Protein AF-A0A930H353-F1 (afdb_monomer_lite)

pLDDT: mean 83.45, std 14.34, range [30.67, 97.81]

Organism: NCBI:txid33033

Sequence (205 aa):
MINLNNNQNKINSELFNNLVNLLVQELLKIQSKKMTDYQIIFNIFNQFQFIETDWSVKELIDSTYYIDQFKNEFLYSHFLKRSEYEKLDKDKLTSLATEIVTGLFAKKIEARTSENLKNYKPNLDDFKSMVNEVLICESRFYKSLIKVH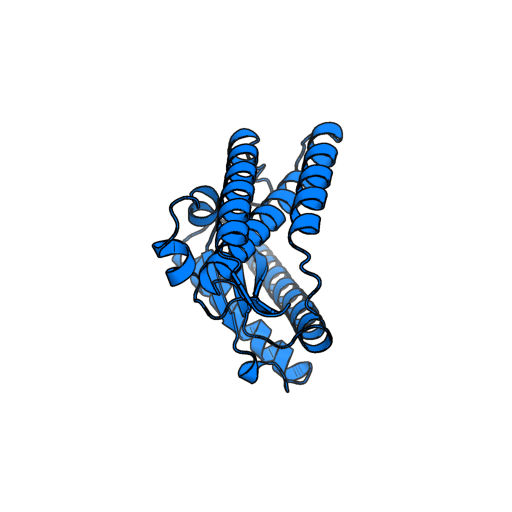DITSYGAYEYGVVQLQLANYKMTLTRMLSSDYNWKIKTKAFIQFYLIEKRFKFKSA

Secondary structure (DSSP, 8-state):
---HHHHHHHHHHHHHHHHHHHHHHHHHHHHTT----EEEEEETTS-EEEEE-SS-HHHHHHT-S--HHHHHHEEEEEEE-HHHHTT--HHHHHHHHHHHHHHHHHHHHHTT--S--TT----HHHHHHHHHHHHHHHHHHHHH-EEETTEEE--HHHHHHHHHHHHHHHHHHHHHHHSS--HHHHHHHHHHHHHHHHHT-----

Radius of gyration: 18.33 Å; chains: 1; bounding box: 44×57×41 Å

Foldseek 3Di:
DDDPPVVVVVVVVVLLVVQLVVQLVVLVVCLVPDQAKWKWWAWLLRDIDTFRAPDYPCVLVVPDPQQPPVVVTTQDIDIGGSVCRNPDDSVVSSVVSSVRSVRRVVSCVVVVRDPPCLADADDPVVLVSLLVVLVVLVVVFVVQWDADPNDTDTDSSSSRNNSVSLRSNVVNLVRNCVHPDDPVVNVVSVVSSVVSVVVPPDPPD

Structure (mmCIF, N/CA/C/O backbone):
data_AF-A0A930H353-F1
#
_entry.id   AF-A0A930H353-F1
#
loop_
_atom_site.group_PDB
_atom_site.id
_atom_site.type_symbol
_atom_site.label_atom_id
_atom_site.label_alt_id
_atom_site.label_comp_id
_atom_site.label_asym_id
_atom_site.label_entity_id
_atom_site.label_seq_id
_atom_site.pdbx_PDB_ins_code
_atom_site.Cartn_x
_atom_site.Cartn_y
_atom_site.Cartn_z
_atom_site.occupancy
_atom_site.B_iso_or_equiv
_atom_site.auth_seq_id
_atom_site.auth_comp_id
_atom_site.auth_asym_id
_atom_site.auth_atom_id
_atom_site.pdbx_PDB_model_num
ATOM 1 N N . MET A 1 1 ? 23.360 -32.355 13.008 1.00 41.66 1 MET A N 1
ATOM 2 C CA . MET A 1 1 ? 22.243 -31.817 12.201 1.00 41.66 1 MET A CA 1
ATOM 3 C C . MET A 1 1 ? 21.545 -30.756 13.053 1.00 41.66 1 MET A C 1
ATOM 5 O O . MET A 1 1 ? 20.726 -31.091 13.893 1.00 41.66 1 MET A O 1
ATOM 9 N N . ILE A 1 2 ? 22.018 -29.507 12.987 1.00 37.59 2 ILE A N 1
ATOM 10 C CA . ILE A 1 2 ? 21.694 -28.437 13.950 1.00 37.59 2 ILE A CA 1
ATOM 11 C C . ILE A 1 2 ? 20.653 -27.481 13.337 1.00 37.59 2 ILE A C 1
ATOM 13 O O . ILE A 1 2 ? 20.894 -26.907 12.283 1.00 37.59 2 ILE A O 1
ATOM 17 N N . ASN A 1 3 ? 19.508 -27.335 14.013 1.00 44.75 3 ASN A N 1
ATOM 18 C CA . ASN A 1 3 ? 18.656 -26.136 14.150 1.00 44.75 3 ASN A CA 1
ATOM 19 C C . ASN A 1 3 ? 18.277 -25.244 12.944 1.00 44.75 3 ASN A C 1
ATOM 21 O O . ASN A 1 3 ? 17.884 -24.099 13.161 1.00 44.75 3 ASN A O 1
ATOM 25 N N . LEU A 1 4 ? 18.268 -25.731 11.701 1.00 37.91 4 LEU A N 1
ATOM 26 C CA . LEU A 1 4 ? 17.720 -24.939 10.582 1.00 37.91 4 LEU A CA 1
ATOM 27 C C . LEU A 1 4 ? 16.238 -24.553 10.807 1.00 37.91 4 LEU A C 1
ATOM 29 O O . LEU A 1 4 ? 15.875 -23.394 10.617 1.00 37.91 4 LEU A O 1
ATOM 33 N N . ASN A 1 5 ? 15.415 -25.468 11.337 1.00 51.19 5 ASN A N 1
ATOM 34 C CA . ASN A 1 5 ? 13.997 -25.201 11.630 1.00 51.19 5 ASN A CA 1
ATOM 35 C C . ASN A 1 5 ? 13.777 -24.209 12.786 1.00 51.19 5 ASN A C 1
ATOM 37 O O . ASN A 1 5 ? 12.875 -23.379 12.718 1.00 51.19 5 ASN A O 1
ATOM 41 N N . ASN A 1 6 ? 14.604 -24.249 13.837 1.00 52.19 6 ASN A N 1
ATOM 42 C CA . ASN A 1 6 ? 14.462 -23.329 14.972 1.00 52.19 6 ASN A CA 1
ATOM 43 C C . ASN A 1 6 ? 14.866 -21.895 14.607 1.00 52.19 6 ASN A C 1
ATOM 45 O O . ASN A 1 6 ? 14.239 -20.947 15.079 1.00 52.19 6 ASN A O 1
ATOM 49 N N . ASN A 1 7 ? 15.854 -21.726 13.722 1.00 60.62 7 ASN A N 1
ATOM 50 C CA . ASN A 1 7 ? 16.200 -20.409 13.191 1.00 60.62 7 ASN A CA 1
ATOM 51 C C . ASN A 1 7 ? 15.096 -19.858 12.281 1.00 60.62 7 ASN A C 1
ATOM 53 O O . ASN A 1 7 ? 14.749 -18.688 12.414 1.00 60.62 7 ASN A O 1
ATOM 57 N N . GLN A 1 8 ? 14.496 -20.690 11.423 1.00 64.38 8 GLN A N 1
ATOM 58 C CA . GLN A 1 8 ? 13.413 -20.246 10.541 1.00 64.38 8 GLN A CA 1
ATOM 59 C C . GLN A 1 8 ? 12.150 -19.852 11.321 1.00 64.38 8 GLN A C 1
ATOM 61 O O . GLN A 1 8 ? 11.586 -18.785 11.088 1.00 64.38 8 GLN A O 1
ATOM 66 N N . ASN A 1 9 ? 11.754 -20.652 12.315 1.00 69.69 9 ASN A N 1
ATOM 67 C CA . ASN A 1 9 ? 10.611 -20.339 13.180 1.00 69.69 9 ASN A CA 1
ATOM 68 C C . ASN A 1 9 ? 10.818 -19.035 13.962 1.00 69.69 9 ASN A C 1
ATOM 70 O O . ASN A 1 9 ? 9.889 -18.238 14.100 1.00 69.69 9 ASN A O 1
ATOM 74 N N . LYS A 1 10 ? 12.045 -18.785 14.437 1.00 68.94 10 LYS A N 1
ATOM 75 C CA . LYS A 1 10 ? 12.393 -17.537 15.121 1.00 68.94 10 LYS A CA 1
ATOM 76 C C . LYS A 1 10 ? 12.324 -16.332 14.176 1.00 68.94 10 LYS A C 1
ATOM 78 O O . LYS A 1 10 ? 11.702 -15.334 14.527 1.00 68.94 10 LYS A O 1
ATOM 83 N N . ILE A 1 11 ? 12.885 -16.448 12.970 1.00 73.81 11 ILE A N 1
ATOM 84 C CA . ILE A 1 11 ? 12.841 -15.396 11.940 1.00 73.81 11 ILE A CA 1
ATOM 85 C C . ILE A 1 11 ? 11.393 -15.073 11.544 1.00 73.81 11 ILE A C 1
ATOM 87 O O . ILE A 1 11 ? 11.030 -13.901 11.437 1.00 73.81 11 ILE A O 1
ATOM 91 N N . ASN A 1 12 ? 10.550 -16.093 11.375 1.00 78.62 12 ASN A N 1
ATOM 92 C CA . ASN A 1 12 ? 9.145 -15.909 11.012 1.00 78.62 12 ASN A CA 1
ATOM 93 C C . ASN A 1 12 ? 8.333 -15.263 12.142 1.00 78.62 12 ASN A C 1
ATOM 95 O O . ASN A 1 12 ? 7.511 -14.389 11.870 1.00 78.62 12 ASN A O 1
ATOM 99 N N . SER A 1 13 ? 8.615 -15.612 13.400 1.00 84.62 13 SER A N 1
ATOM 100 C CA . SER A 1 13 ? 8.016 -14.957 14.571 1.00 84.62 13 SER A CA 1
ATOM 101 C C . SER A 1 13 ? 8.436 -13.485 14.695 1.00 84.62 13 SER A C 1
ATOM 103 O O . SER A 1 13 ? 7.597 -12.610 14.907 1.00 84.62 13 SER A O 1
ATOM 105 N N . GLU A 1 14 ? 9.719 -13.173 14.491 1.00 89.19 14 GLU A N 1
ATOM 106 C CA . GLU A 1 14 ? 10.214 -11.789 14.497 1.00 89.19 14 GLU A CA 1
ATOM 107 C C . GLU A 1 14 ? 9.585 -10.951 13.374 1.00 89.19 14 GLU A C 1
ATOM 109 O O . GLU A 1 14 ? 9.132 -9.831 13.619 1.00 89.19 14 GLU A O 1
ATOM 114 N N . LEU A 1 15 ? 9.501 -11.501 12.157 1.00 89.06 15 LEU A N 1
ATOM 115 C CA . LEU A 1 15 ? 8.851 -10.842 11.025 1.00 89.06 15 LEU A CA 1
ATOM 116 C C . LEU A 1 15 ? 7.366 -10.581 11.301 1.00 89.06 15 LEU A C 1
ATOM 118 O O . LEU A 1 15 ? 6.893 -9.473 11.052 1.00 89.06 15 LEU A O 1
ATOM 122 N N . PHE A 1 16 ? 6.648 -11.580 11.819 1.00 93.06 16 PHE A N 1
ATOM 123 C CA . PHE A 1 16 ? 5.234 -11.458 12.167 1.00 93.06 16 PHE A CA 1
ATOM 124 C C . PHE A 1 16 ? 5.013 -10.323 13.171 1.00 93.06 16 PHE A C 1
ATOM 126 O O . PHE A 1 16 ? 4.260 -9.389 12.895 1.00 93.06 16 PHE A O 1
ATOM 133 N N . ASN A 1 17 ? 5.740 -10.346 14.291 1.00 94.62 17 ASN A N 1
ATOM 134 C CA . ASN A 1 17 ? 5.621 -9.330 15.336 1.00 94.62 17 ASN A CA 1
ATOM 135 C C . ASN A 1 17 ? 5.982 -7.932 14.819 1.00 94.62 17 ASN A C 1
ATOM 137 O O . ASN A 1 17 ? 5.326 -6.950 15.166 1.00 94.62 17 ASN A O 1
ATOM 141 N N . ASN A 1 18 ? 6.998 -7.826 13.958 1.00 94.88 18 ASN A N 1
ATOM 142 C CA . ASN A 1 18 ? 7.363 -6.555 13.343 1.00 94.88 18 ASN A CA 1
ATOM 143 C C . ASN A 1 18 ? 6.247 -6.015 12.433 1.00 94.88 18 ASN A C 1
ATOM 145 O O . ASN A 1 18 ? 5.910 -4.837 12.515 1.00 94.88 18 ASN A O 1
ATOM 149 N N . LEU A 1 19 ? 5.637 -6.864 11.601 1.00 95.12 19 LEU A N 1
ATOM 150 C CA . LEU A 1 19 ? 4.529 -6.458 10.731 1.00 95.12 19 LEU A CA 1
ATOM 151 C C . LEU A 1 19 ? 3.298 -6.033 11.529 1.00 95.12 19 LEU A C 1
ATOM 153 O O . LEU A 1 19 ? 2.710 -5.003 11.206 1.00 95.12 19 LEU A O 1
ATOM 157 N N . VAL A 1 20 ? 2.953 -6.769 12.591 1.00 97.19 20 VAL A N 1
ATOM 158 C CA . VAL A 1 20 ? 1.866 -6.386 13.506 1.00 97.19 20 VAL A CA 1
ATOM 159 C C . VAL A 1 20 ? 2.153 -5.015 14.112 1.00 97.19 20 VAL A C 1
ATOM 161 O O . VAL A 1 20 ? 1.318 -4.119 14.018 1.00 97.19 20 VAL A O 1
ATOM 164 N N . ASN A 1 21 ? 3.356 -4.807 14.653 1.00 97.06 21 ASN A N 1
ATOM 165 C CA . ASN A 1 21 ? 3.739 -3.525 15.242 1.00 97.06 21 ASN A CA 1
ATOM 166 C C . ASN A 1 21 ? 3.667 -2.376 14.228 1.00 97.06 21 ASN A C 1
ATOM 168 O O . ASN A 1 21 ? 3.092 -1.332 14.533 1.00 97.06 21 ASN A O 1
ATOM 172 N N . LEU A 1 22 ? 4.215 -2.554 13.022 1.00 96.62 22 LEU A N 1
ATOM 173 C CA . LEU A 1 22 ? 4.161 -1.543 11.963 1.00 96.62 22 LEU A CA 1
ATOM 174 C C . LEU A 1 22 ? 2.719 -1.220 11.563 1.00 96.62 22 LEU A C 1
ATOM 176 O O . LEU A 1 22 ? 2.380 -0.048 11.399 1.00 96.62 22 LEU A O 1
ATOM 180 N N . LEU A 1 23 ? 1.870 -2.241 11.441 1.00 96.94 23 LEU A N 1
ATOM 181 C CA . LEU A 1 23 ? 0.470 -2.062 11.083 1.00 96.94 23 LEU A CA 1
ATOM 182 C C . LEU A 1 23 ? -0.299 -1.314 12.179 1.00 96.94 23 LEU A C 1
ATOM 184 O O . LEU A 1 23 ? -1.017 -0.370 11.862 1.00 96.94 23 LEU A O 1
ATOM 188 N N . VAL A 1 24 ? -0.083 -1.640 13.459 1.00 97.00 24 VAL A N 1
ATOM 189 C CA . VAL A 1 24 ? -0.660 -0.893 14.594 1.00 97.00 24 VAL A CA 1
ATOM 190 C C . VAL A 1 24 ? -0.253 0.580 14.554 1.00 97.00 24 VAL A C 1
ATOM 192 O O . VAL A 1 24 ? -1.096 1.457 14.741 1.00 97.00 24 VAL A O 1
ATOM 195 N N . GLN A 1 25 ? 1.023 0.877 14.284 1.00 95.44 25 GLN A N 1
ATOM 196 C CA . GLN A 1 25 ? 1.489 2.264 14.192 1.00 95.44 25 GLN A CA 1
ATOM 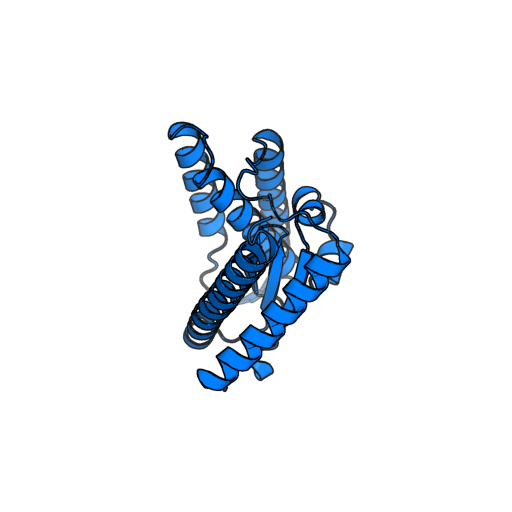197 C C . GLN A 1 25 ? 0.810 3.030 13.051 1.00 95.44 25 GLN A C 1
ATOM 199 O O . GLN A 1 25 ? 0.464 4.197 13.226 1.00 95.44 25 GLN A O 1
ATOM 204 N N . GLU A 1 26 ? 0.602 2.403 11.894 1.00 93.88 26 GLU A N 1
ATOM 205 C CA . GLU A 1 26 ? -0.126 3.041 10.792 1.00 93.88 26 GLU A CA 1
ATOM 206 C C . GLU A 1 26 ? -1.626 3.184 11.090 1.00 93.88 26 GLU A C 1
ATOM 208 O O . GLU A 1 26 ? -2.180 4.251 10.828 1.00 93.88 26 GLU A O 1
ATOM 213 N N . LEU A 1 27 ? -2.264 2.195 11.728 1.00 94.00 27 LEU A N 1
ATOM 214 C CA . LEU A 1 27 ? -3.662 2.284 12.174 1.00 94.00 27 LEU A CA 1
ATOM 215 C C . LEU A 1 27 ? -3.884 3.475 13.128 1.00 94.00 27 LEU A C 1
ATOM 217 O O . LEU A 1 27 ? -4.815 4.261 12.945 1.00 94.00 27 LEU A O 1
ATOM 221 N N . LEU A 1 28 ? -2.977 3.681 14.088 1.00 93.00 28 LEU A N 1
ATOM 222 C CA . LEU A 1 28 ? -2.996 4.846 14.987 1.00 93.00 28 LEU A CA 1
ATOM 223 C C . LEU A 1 28 ? -2.813 6.176 14.227 1.00 93.00 28 LEU A C 1
ATOM 225 O O . LEU A 1 28 ? -3.447 7.190 14.539 1.00 93.00 28 LEU A O 1
ATOM 229 N N . LYS A 1 29 ? -1.957 6.196 13.196 1.00 91.12 29 LYS A N 1
ATOM 230 C CA . LYS A 1 29 ? -1.757 7.386 12.351 1.00 91.12 29 LYS A CA 1
ATOM 231 C C . LYS A 1 29 ? -2.986 7.721 11.509 1.00 91.12 29 LYS A C 1
ATOM 233 O O . LYS A 1 29 ? -3.263 8.903 11.325 1.00 91.12 29 LYS A O 1
ATOM 238 N N . ILE A 1 30 ? -3.709 6.734 10.979 1.00 88.56 30 ILE A N 1
ATOM 239 C CA . ILE A 1 30 ? -4.910 7.019 10.177 1.00 88.56 30 ILE A CA 1
ATOM 240 C C . ILE A 1 30 ? -6.090 7.443 11.058 1.00 88.56 30 ILE A C 1
ATOM 242 O O . ILE A 1 30 ? -6.787 8.387 10.688 1.00 88.56 30 ILE A O 1
ATOM 246 N N . GLN A 1 31 ? -6.244 6.865 12.260 1.00 86.00 31 GLN A N 1
ATOM 247 C CA . GLN A 1 31 ? -7.238 7.318 13.247 1.00 86.00 31 GLN A CA 1
ATOM 248 C C . GLN A 1 31 ? -7.079 8.808 13.584 1.00 86.00 31 GLN A C 1
ATOM 250 O O . GLN A 1 31 ? -8.069 9.497 13.804 1.00 86.00 31 GLN A O 1
ATOM 255 N N . SER A 1 32 ? -5.844 9.318 13.595 1.00 82.06 32 SER A N 1
ATOM 256 C CA . SER A 1 32 ? -5.541 10.716 13.935 1.00 82.06 32 SER A CA 1
ATOM 257 C C . SER A 1 32 ? -5.563 11.695 12.754 1.00 82.06 32 SER A C 1
ATOM 259 O O . SER A 1 32 ? -5.455 12.899 12.977 1.00 82.06 32 SER A O 1
ATOM 261 N N . LYS A 1 33 ? -5.693 11.222 11.504 1.00 78.06 33 LYS A N 1
ATOM 262 C CA . LYS A 1 33 ? -5.627 12.075 10.300 1.00 78.06 33 LYS A CA 1
ATOM 263 C C . LYS A 1 33 ? -6.952 12.196 9.564 1.00 78.06 33 LYS A C 1
ATOM 265 O O . LYS A 1 33 ? -7.445 13.303 9.376 1.00 78.06 33 LYS A O 1
ATOM 270 N N . LYS A 1 34 ? -7.473 11.074 9.070 1.00 72.00 34 LYS A N 1
ATOM 271 C CA . LYS A 1 34 ? -8.655 11.032 8.207 1.00 72.00 34 LYS A CA 1
ATOM 272 C C . LYS A 1 34 ? -9.333 9.684 8.383 1.00 72.00 34 LYS A C 1
ATOM 274 O O . LYS A 1 34 ? -8.726 8.641 8.165 1.00 72.00 34 LYS A O 1
ATOM 279 N N . MET A 1 35 ? -10.590 9.720 8.805 1.00 74.69 35 MET A N 1
ATOM 280 C CA . MET A 1 35 ? -11.390 8.522 9.023 1.00 74.69 35 MET A CA 1
ATOM 281 C C . MET A 1 35 ? -12.231 8.247 7.779 1.00 74.69 35 MET A C 1
ATOM 283 O O . MET A 1 35 ? -13.155 9.000 7.476 1.00 74.69 35 MET A O 1
ATOM 287 N N . THR A 1 36 ? -11.891 7.185 7.061 1.00 87.00 36 THR A N 1
ATOM 288 C CA . THR A 1 36 ? -12.520 6.760 5.806 1.00 87.00 36 THR A CA 1
ATOM 289 C C . THR A 1 36 ? -12.296 5.257 5.628 1.00 87.00 36 THR A C 1
ATOM 291 O O . THR A 1 36 ? -11.630 4.634 6.457 1.00 87.00 36 THR A O 1
ATOM 294 N N . ASP A 1 37 ? -12.868 4.676 4.583 1.00 91.19 37 ASP A N 1
ATOM 295 C CA . ASP A 1 37 ? -12.622 3.284 4.235 1.00 91.19 37 ASP A CA 1
ATOM 296 C C . ASP A 1 37 ? -11.257 3.148 3.552 1.00 91.19 37 ASP A C 1
ATOM 298 O O . ASP A 1 37 ? -10.808 4.013 2.786 1.00 91.19 37 ASP A O 1
ATOM 302 N N . TYR A 1 38 ? -10.570 2.059 3.884 1.00 92.44 38 TYR A N 1
ATOM 303 C CA . TYR A 1 38 ? -9.242 1.770 3.381 1.00 92.44 38 TYR A CA 1
ATOM 304 C C . TYR A 1 38 ? -9.163 0.364 2.820 1.00 92.44 38 TYR A C 1
ATOM 306 O O . TYR A 1 38 ? -9.668 -0.599 3.386 1.00 92.44 38 TYR A O 1
ATOM 314 N N . GLN A 1 39 ? -8.381 0.220 1.766 1.00 93.50 39 GLN A N 1
ATOM 315 C CA . GLN A 1 39 ? -7.890 -1.062 1.316 1.00 93.50 39 GLN A CA 1
ATOM 316 C C . GLN A 1 39 ? -6.414 -1.180 1.697 1.00 93.50 39 GLN A C 1
ATOM 318 O O . GLN A 1 39 ? -5.561 -0.436 1.212 1.00 93.50 39 GLN A O 1
ATOM 323 N N . ILE A 1 40 ? -6.099 -2.122 2.583 1.00 95.19 40 ILE A N 1
ATOM 324 C CA . ILE A 1 40 ? -4.717 -2.442 2.944 1.00 95.19 40 ILE A CA 1
ATOM 325 C C . ILE A 1 40 ? -4.225 -3.488 1.959 1.00 95.19 40 ILE A C 1
ATOM 327 O O . ILE A 1 40 ? -4.813 -4.565 1.870 1.00 95.19 40 ILE A O 1
ATOM 331 N N . ILE A 1 41 ? -3.165 -3.179 1.223 1.00 94.19 41 ILE A N 1
ATOM 332 C CA . ILE A 1 41 ? -2.556 -4.101 0.263 1.00 94.19 41 ILE A CA 1
ATOM 333 C C . ILE A 1 41 ? -1.210 -4.583 0.759 1.00 94.19 41 ILE A C 1
ATOM 335 O O . ILE A 1 41 ? -0.445 -3.809 1.326 1.00 94.19 41 ILE A O 1
ATOM 339 N N . PHE A 1 42 ? -0.919 -5.850 0.497 1.00 93.50 42 PHE A N 1
ATOM 340 C CA . PHE A 1 42 ? 0.331 -6.513 0.815 1.00 93.50 42 PHE A CA 1
ATOM 341 C C . PHE A 1 42 ? 0.914 -7.144 -0.439 1.00 93.50 42 PHE A C 1
ATOM 343 O O . PHE A 1 42 ? 0.199 -7.748 -1.246 1.00 93.50 42 PHE A O 1
ATOM 350 N N . ASN A 1 43 ? 2.232 -7.047 -0.565 1.00 90.06 43 ASN A N 1
ATOM 351 C CA . ASN A 1 43 ? 2.967 -7.712 -1.628 1.00 90.06 43 ASN A CA 1
ATOM 352 C C . ASN A 1 43 ? 3.772 -8.912 -1.108 1.00 90.06 43 ASN A C 1
ATOM 354 O O . ASN A 1 43 ? 3.939 -9.120 0.099 1.00 90.06 43 ASN A O 1
ATOM 358 N N . ILE A 1 44 ? 4.325 -9.685 -2.039 1.00 87.00 44 ILE A N 1
ATOM 359 C CA . ILE A 1 44 ? 5.178 -10.848 -1.756 1.00 87.00 44 ILE A CA 1
ATOM 360 C C . ILE A 1 44 ? 6.406 -10.511 -0.881 1.00 87.00 44 ILE A C 1
ATOM 362 O O . ILE A 1 44 ? 6.933 -11.380 -0.182 1.00 87.00 44 ILE A O 1
ATOM 366 N N . PHE A 1 45 ? 6.818 -9.238 -0.838 1.00 87.50 45 PHE A N 1
ATOM 367 C CA . PHE A 1 45 ? 7.954 -8.723 -0.063 1.00 87.50 45 PHE A CA 1
ATOM 368 C C . PHE A 1 45 ? 7.613 -8.341 1.387 1.00 87.50 45 PHE A C 1
ATOM 370 O O . PHE A 1 45 ? 8.474 -7.802 2.082 1.00 87.50 45 PHE A O 1
ATOM 377 N N . ASN A 1 46 ? 6.394 -8.621 1.866 1.00 88.75 46 ASN A N 1
ATOM 378 C CA . ASN A 1 46 ? 5.881 -8.181 3.174 1.00 88.75 46 ASN A CA 1
ATOM 379 C C . ASN A 1 46 ? 5.776 -6.658 3.338 1.00 88.75 46 ASN A C 1
ATOM 381 O O . ASN A 1 46 ? 5.732 -6.157 4.460 1.00 88.75 46 ASN A O 1
ATOM 385 N N . GLN A 1 47 ? 5.769 -5.898 2.246 1.00 91.56 47 GLN A N 1
ATOM 386 C CA . GLN A 1 47 ? 5.457 -4.477 2.325 1.00 91.56 47 GLN A CA 1
ATOM 387 C C . GLN A 1 47 ? 3.946 -4.313 2.273 1.00 91.56 47 GLN A C 1
ATOM 389 O O . GLN A 1 47 ? 3.259 -5.106 1.627 1.00 91.56 47 GLN A O 1
ATOM 394 N N . PHE A 1 48 ? 3.450 -3.267 2.923 1.00 95.00 48 PHE A N 1
ATOM 395 C CA . PHE A 1 48 ? 2.047 -2.903 2.848 1.00 95.00 48 PHE A CA 1
ATOM 396 C C . PHE A 1 48 ? 1.854 -1.413 2.622 1.00 95.00 48 PHE A C 1
ATOM 398 O O . PHE A 1 48 ? 2.738 -0.608 2.930 1.00 95.00 48 PHE A O 1
ATOM 405 N N . GLN A 1 49 ? 0.696 -1.053 2.077 1.00 94.62 49 GLN A N 1
ATOM 406 C CA . GLN A 1 49 ? 0.230 0.325 1.940 1.00 94.62 49 GLN A CA 1
ATOM 407 C C . GLN A 1 49 ? -1.279 0.395 2.180 1.00 94.62 49 GLN A C 1
ATOM 409 O O . GLN A 1 49 ? -2.006 -0.558 1.903 1.00 94.62 49 GLN A O 1
ATOM 414 N N . PHE A 1 50 ? -1.726 1.547 2.674 1.00 93.25 50 PHE A N 1
ATOM 415 C CA . PHE A 1 50 ? -3.135 1.901 2.792 1.00 93.25 50 PHE A CA 1
ATOM 416 C C . PHE A 1 50 ? -3.553 2.681 1.549 1.00 93.25 50 PHE A C 1
ATOM 418 O O . PHE A 1 50 ? -2.895 3.654 1.177 1.00 93.25 50 PHE A O 1
ATOM 425 N N . ILE A 1 51 ? -4.647 2.258 0.934 1.00 91.19 51 ILE A N 1
ATOM 426 C CA . ILE A 1 51 ? -5.285 2.913 -0.205 1.00 91.19 51 ILE A CA 1
ATOM 427 C C . ILE A 1 51 ? -6.607 3.460 0.308 1.00 91.19 51 ILE A C 1
ATOM 429 O O . ILE A 1 51 ? -7.421 2.694 0.810 1.00 91.19 51 ILE A O 1
ATOM 433 N N . GLU A 1 52 ? -6.816 4.768 0.219 1.00 89.56 52 GLU A N 1
ATOM 434 C CA . GLU A 1 52 ? -8.128 5.353 0.501 1.00 89.56 52 GLU A CA 1
ATOM 435 C C . GLU A 1 52 ? -9.081 5.012 -0.650 1.00 89.56 52 GLU A C 1
ATOM 437 O O . GLU A 1 52 ? -8.855 5.447 -1.780 1.00 89.56 52 GLU A O 1
ATOM 442 N N . THR A 1 53 ? -10.098 4.199 -0.370 1.00 87.06 53 THR A N 1
ATOM 443 C CA . THR A 1 53 ? -11.059 3.713 -1.368 1.00 87.06 53 THR A CA 1
ATOM 444 C C . THR A 1 53 ? -12.219 2.998 -0.675 1.00 87.06 53 THR A C 1
ATOM 446 O O . THR A 1 53 ? -12.022 2.321 0.334 1.00 87.06 53 THR A O 1
ATOM 449 N N . ASP A 1 54 ? -13.412 3.107 -1.247 1.00 87.06 54 ASP A N 1
ATOM 450 C CA . ASP A 1 54 ? -14.594 2.296 -0.929 1.00 87.06 54 ASP A CA 1
ATOM 451 C C . ASP A 1 54 ? -14.705 1.035 -1.812 1.00 87.06 54 ASP A C 1
ATOM 453 O O . ASP A 1 54 ? -15.506 0.146 -1.533 1.00 87.06 54 ASP A O 1
ATOM 457 N N . TRP A 1 55 ? -13.864 0.925 -2.845 1.00 87.25 55 TRP A N 1
ATOM 458 C CA . TRP A 1 55 ? -13.759 -0.237 -3.734 1.00 87.25 55 TRP A CA 1
ATOM 459 C C . TRP A 1 55 ? -12.780 -1.286 -3.212 1.00 87.25 55 TRP A C 1
ATOM 461 O O . TRP A 1 55 ? -11.701 -0.948 -2.710 1.00 87.25 55 TRP A O 1
ATOM 471 N N . SER A 1 56 ? -13.096 -2.565 -3.429 1.00 87.12 56 SER A N 1
ATOM 472 C CA . SER A 1 56 ? -12.160 -3.656 -3.162 1.00 87.12 56 SER A CA 1
ATOM 473 C C . SER A 1 56 ? -11.006 -3.685 -4.171 1.00 87.12 56 SER A C 1
ATOM 475 O O . SER A 1 56 ? -11.159 -3.279 -5.325 1.00 87.12 56 SER A O 1
ATOM 477 N N . VAL A 1 57 ? -9.851 -4.254 -3.787 1.00 84.25 57 VAL A N 1
ATOM 478 C CA . VAL A 1 57 ? -8.730 -4.467 -4.732 1.00 84.25 57 VAL A CA 1
ATOM 479 C C . VAL A 1 57 ? -9.190 -5.181 -5.995 1.00 84.25 57 VAL A C 1
ATOM 481 O O . VAL A 1 57 ? -8.777 -4.803 -7.084 1.00 84.25 57 VAL A O 1
ATOM 484 N N . LYS A 1 58 ? -10.028 -6.214 -5.862 1.00 83.00 58 LYS A N 1
ATOM 485 C CA . LYS A 1 58 ? -10.494 -6.988 -7.011 1.00 83.00 58 LYS A CA 1
ATOM 486 C C . LYS A 1 58 ? -11.210 -6.088 -8.018 1.00 83.00 58 LYS A C 1
ATOM 488 O O . LYS A 1 58 ? -10.891 -6.131 -9.197 1.00 83.00 58 LYS A O 1
ATOM 493 N N . GLU A 1 59 ? -12.108 -5.230 -7.547 1.00 83.44 59 GLU A N 1
ATOM 494 C CA . GLU A 1 59 ? -12.843 -4.306 -8.414 1.00 83.44 59 GLU A CA 1
ATOM 495 C C . GLU A 1 59 ? -11.925 -3.254 -9.055 1.00 83.44 59 GLU A C 1
ATOM 497 O O . GLU A 1 59 ? -12.089 -2.926 -10.233 1.00 83.44 59 GLU A O 1
ATOM 502 N N . LEU A 1 60 ? -10.917 -2.781 -8.313 1.00 82.12 60 LEU A N 1
ATOM 503 C CA . LEU A 1 60 ? -9.893 -1.870 -8.833 1.00 82.12 60 LEU A CA 1
ATOM 504 C C . LEU A 1 60 ? -9.000 -2.539 -9.896 1.00 82.12 60 LEU A C 1
ATOM 506 O O . LEU A 1 60 ? -8.611 -1.889 -10.869 1.00 82.12 60 LEU A O 1
ATOM 510 N N . ILE A 1 61 ? -8.674 -3.827 -9.735 1.00 75.25 61 ILE A N 1
ATOM 511 C CA . ILE A 1 61 ? -7.850 -4.585 -10.689 1.00 75.25 61 ILE A CA 1
ATOM 512 C C . ILE A 1 61 ? -8.638 -4.952 -11.944 1.00 75.25 61 ILE A C 1
ATOM 514 O O . ILE A 1 61 ? -8.150 -4.743 -13.055 1.00 75.25 61 ILE A O 1
ATOM 518 N N . ASP A 1 62 ? -9.828 -5.528 -11.778 1.00 67.12 62 ASP A N 1
ATOM 519 C CA . ASP A 1 62 ? -10.595 -6.140 -12.872 1.00 67.12 62 ASP A CA 1
ATOM 520 C C . ASP A 1 62 ? -11.017 -5.105 -13.931 1.00 67.12 62 ASP A C 1
ATOM 522 O O . ASP A 1 62 ? -11.259 -5.446 -15.088 1.00 67.12 62 ASP A O 1
ATOM 526 N N . SER A 1 63 ? -11.032 -3.825 -13.556 1.00 58.88 63 SER A N 1
ATOM 527 C CA . SER A 1 63 ? -11.470 -2.714 -14.400 1.00 58.88 63 SER A CA 1
ATOM 528 C C . SER A 1 63 ? -10.311 -1.861 -14.957 1.00 58.88 63 SER A C 1
ATOM 530 O O . SER A 1 63 ? -10.547 -0.872 -15.663 1.00 58.88 63 SER A O 1
ATOM 532 N N . THR A 1 64 ? -9.045 -2.217 -14.681 1.00 60.00 64 THR A N 1
ATOM 533 C CA . THR A 1 64 ? -7.863 -1.468 -15.150 1.00 60.00 64 THR A CA 1
ATOM 534 C C . THR A 1 64 ? -6.940 -2.285 -16.062 1.00 60.00 64 THR A C 1
ATOM 536 O O . THR A 1 64 ? -6.633 -3.452 -15.835 1.00 60.00 64 THR A O 1
ATOM 539 N N . TYR A 1 65 ? -6.458 -1.634 -17.127 1.00 56.47 65 TYR A N 1
ATOM 540 C CA . TYR A 1 65 ? -5.622 -2.234 -18.178 1.00 56.47 65 TYR A CA 1
ATOM 541 C C . TYR A 1 65 ? -4.103 -2.150 -17.905 1.00 56.47 65 TYR A C 1
ATOM 543 O O . TYR A 1 65 ? -3.323 -2.578 -18.746 1.00 56.47 65 TYR A O 1
ATOM 551 N N . TYR A 1 66 ? -3.675 -1.584 -16.770 1.00 55.75 66 TYR A N 1
ATOM 552 C CA . TYR A 1 66 ? -2.280 -1.186 -16.510 1.00 55.75 66 TYR A CA 1
ATOM 553 C C . TYR A 1 66 ? -1.842 -1.593 -15.104 1.00 55.75 66 TYR A C 1
ATOM 555 O O . TYR A 1 66 ? -1.874 -0.775 -14.184 1.00 55.75 66 TYR A O 1
ATOM 563 N N . ILE A 1 67 ? -1.564 -2.879 -14.887 1.00 61.69 67 ILE A N 1
ATOM 564 C CA . ILE A 1 67 ? -1.179 -3.354 -13.553 1.00 61.69 67 ILE A CA 1
ATOM 565 C C . ILE A 1 67 ? -0.213 -4.539 -13.598 1.00 61.69 67 ILE A C 1
ATOM 567 O O . ILE A 1 67 ? -0.190 -5.354 -12.678 1.00 61.69 67 ILE A O 1
ATOM 571 N N . ASP A 1 68 ? 0.577 -4.704 -14.652 1.00 65.00 68 ASP A N 1
ATOM 572 C CA . ASP A 1 68 ? 1.328 -5.956 -14.814 1.00 65.00 68 ASP A CA 1
ATOM 573 C C . ASP A 1 68 ? 2.314 -6.175 -13.658 1.00 65.00 68 ASP A C 1
ATOM 575 O O . ASP A 1 68 ? 2.377 -7.264 -13.083 1.00 65.00 68 ASP A O 1
ATOM 579 N N . GLN A 1 69 ? 2.985 -5.114 -13.199 1.00 65.19 69 GLN A N 1
ATOM 580 C CA . GLN A 1 69 ? 3.892 -5.232 -12.060 1.00 65.19 69 GLN A CA 1
ATOM 581 C C . GLN A 1 69 ? 3.165 -5.450 -10.725 1.00 65.19 69 GLN A C 1
ATOM 583 O O . GLN A 1 69 ? 3.618 -6.259 -9.917 1.00 65.19 69 GLN A O 1
ATOM 588 N N . PHE A 1 70 ? 2.031 -4.787 -10.476 1.00 73.06 70 PHE A N 1
ATOM 589 C CA . PHE A 1 70 ? 1.290 -5.048 -9.239 1.00 73.06 70 PHE A CA 1
ATOM 590 C C . PHE A 1 70 ? 0.607 -6.414 -9.254 1.00 73.06 70 PHE A C 1
ATOM 592 O O . PHE A 1 70 ? 0.626 -7.072 -8.226 1.00 73.06 70 PHE A O 1
ATOM 599 N N . LYS A 1 71 ? 0.116 -6.921 -10.390 1.00 74.19 71 LYS A N 1
ATOM 600 C CA . LYS A 1 71 ? -0.404 -8.298 -10.492 1.00 74.19 71 LYS A CA 1
ATOM 601 C C . LYS A 1 71 ? 0.661 -9.341 -10.150 1.00 74.19 71 LYS A C 1
ATOM 603 O O . LYS A 1 71 ? 0.342 -10.334 -9.507 1.00 74.19 71 LYS A O 1
ATOM 608 N N . ASN A 1 72 ? 1.915 -9.096 -10.533 1.00 77.50 72 ASN A N 1
ATOM 609 C CA . ASN A 1 72 ? 3.027 -10.005 -10.245 1.00 77.50 72 ASN A CA 1
ATOM 610 C C . ASN A 1 72 ? 3.463 -9.990 -8.773 1.00 77.50 72 ASN A C 1
ATOM 612 O O . ASN A 1 72 ? 3.983 -10.985 -8.271 1.00 77.50 72 ASN A O 1
ATOM 616 N N . GLU A 1 73 ? 3.301 -8.860 -8.086 1.00 84.25 73 GLU A N 1
ATOM 617 C CA . GLU A 1 73 ? 3.807 -8.683 -6.723 1.00 84.25 73 GLU A CA 1
ATOM 618 C C . GLU A 1 73 ? 2.714 -8.711 -5.650 1.00 84.25 73 GLU A C 1
ATOM 620 O O . GLU A 1 73 ? 3.020 -8.927 -4.476 1.00 84.25 73 GLU A O 1
ATOM 625 N N . PHE A 1 74 ? 1.458 -8.471 -6.021 1.00 88.19 74 PHE A N 1
ATOM 626 C CA . PHE A 1 74 ? 0.317 -8.487 -5.120 1.00 88.19 74 PHE A CA 1
ATOM 627 C C . PHE A 1 74 ? 0.116 -9.881 -4.536 1.00 88.19 74 PHE A C 1
ATOM 629 O O . PHE A 1 74 ? 0.212 -10.891 -5.228 1.00 88.19 74 PHE A O 1
ATOM 636 N N . LEU A 1 75 ? -0.180 -9.926 -3.241 1.00 89.62 75 LEU A N 1
ATOM 637 C CA . LEU A 1 75 ? -0.333 -11.182 -2.520 1.00 89.62 75 LEU A CA 1
ATOM 638 C C . LEU A 1 75 ? -1.630 -11.238 -1.721 1.00 89.62 75 LEU A C 1
ATOM 640 O O . LEU A 1 75 ? -2.331 -12.247 -1.737 1.00 89.62 75 LEU A O 1
ATOM 644 N N . TYR A 1 76 ? -1.929 -10.179 -0.975 1.00 92.50 76 TYR A N 1
ATOM 645 C CA . TYR A 1 76 ? -3.071 -10.162 -0.074 1.00 92.50 76 TYR A CA 1
ATOM 646 C C . TYR A 1 76 ? -3.602 -8.746 0.088 1.00 92.50 76 TYR A C 1
ATOM 648 O O . TYR A 1 76 ? -2.853 -7.772 0.019 1.00 92.50 76 TYR A O 1
ATOM 656 N N . SER A 1 77 ? -4.898 -8.633 0.346 1.00 94.44 77 SER A N 1
ATOM 657 C CA . SER A 1 77 ? -5.516 -7.373 0.715 1.00 94.44 77 SER A CA 1
ATOM 658 C C . SER A 1 77 ? -6.577 -7.567 1.780 1.00 94.44 77 SER A C 1
ATOM 660 O O . SER A 1 77 ? -7.301 -8.559 1.755 1.00 94.44 77 SER A O 1
ATOM 662 N N . HIS A 1 78 ? -6.718 -6.577 2.651 1.00 95.31 78 HIS A N 1
ATOM 663 C CA . HIS A 1 78 ? -7.774 -6.513 3.651 1.00 95.31 78 HIS A CA 1
ATOM 664 C C . HIS A 1 78 ? -8.541 -5.201 3.495 1.00 95.31 78 HIS A C 1
ATOM 666 O O . HIS A 1 78 ? -7.925 -4.132 3.454 1.00 95.31 78 HIS A O 1
ATOM 672 N N . PHE A 1 79 ? -9.859 -5.292 3.316 1.00 94.62 79 PHE A N 1
ATOM 673 C CA . PHE A 1 79 ? -10.724 -4.118 3.254 1.00 94.62 79 PHE A CA 1
ATOM 674 C C . PHE A 1 79 ? -11.089 -3.731 4.680 1.00 94.62 79 PHE A C 1
ATOM 676 O O . PHE A 1 79 ? -11.641 -4.548 5.407 1.00 94.62 79 PHE A O 1
ATOM 683 N N . LEU A 1 80 ? -10.723 -2.516 5.063 1.00 93.94 80 LEU A N 1
ATOM 684 C CA . LEU A 1 80 ? -10.872 -1.977 6.399 1.00 93.94 80 LEU A CA 1
ATOM 685 C C . LEU A 1 80 ? -11.907 -0.857 6.358 1.00 93.94 80 LEU A C 1
ATOM 687 O O . LEU A 1 80 ? -11.615 0.256 5.907 1.00 93.94 80 LEU A O 1
ATOM 691 N N . LYS A 1 81 ? -13.105 -1.138 6.864 1.00 92.38 81 LYS A N 1
ATOM 692 C CA . LYS A 1 81 ? -14.151 -0.122 6.971 1.00 92.38 81 LYS A CA 1
ATOM 693 C C . LYS A 1 81 ? -13.846 0.816 8.120 1.00 92.38 81 LYS A C 1
ATOM 695 O O . LYS A 1 81 ? -13.440 0.385 9.200 1.00 92.38 81 LYS A O 1
ATOM 700 N N . ARG A 1 82 ? -14.163 2.096 7.945 1.00 90.88 82 ARG A N 1
ATOM 701 C CA . ARG A 1 82 ? -14.059 3.118 8.990 1.00 90.88 82 ARG A CA 1
ATOM 702 C C . ARG A 1 82 ? -14.644 2.649 10.318 1.00 90.88 82 ARG A C 1
ATOM 704 O O . ARG A 1 82 ? -13.992 2.764 11.355 1.00 90.88 82 ARG A O 1
ATOM 711 N N . SER A 1 83 ? -15.857 2.100 10.277 1.00 90.94 83 SER A N 1
ATOM 712 C CA . SER A 1 83 ? -16.597 1.640 11.456 1.00 90.94 83 SER A CA 1
ATOM 713 C C . SER A 1 83 ? -15.882 0.549 12.255 1.00 90.94 83 SER A C 1
ATOM 715 O O . SER A 1 83 ? -16.168 0.385 13.437 1.00 90.94 83 SER A O 1
ATOM 717 N N . GLU A 1 84 ? -14.977 -0.202 11.624 1.00 90.12 84 GLU A N 1
ATOM 718 C CA . GLU A 1 84 ? -14.264 -1.318 12.249 1.00 90.12 84 GLU A CA 1
ATOM 719 C C . GLU A 1 84 ? -13.087 -0.840 13.094 1.00 90.12 84 GLU A C 1
ATOM 721 O O . GLU A 1 84 ? -12.759 -1.493 14.080 1.00 90.12 84 GLU A O 1
ATOM 726 N N . TYR A 1 85 ? -12.477 0.304 12.760 1.00 91.38 85 TYR A N 1
ATOM 727 C CA . TYR A 1 85 ? -11.277 0.776 13.453 1.00 91.38 85 TYR A CA 1
ATOM 728 C C . TYR A 1 85 ? -11.433 2.120 14.165 1.00 91.38 85 TYR A C 1
ATOM 730 O O . TYR A 1 85 ? -10.663 2.384 15.083 1.00 91.38 85 TYR A O 1
ATOM 738 N N . GLU A 1 86 ? -12.398 2.976 13.814 1.00 90.12 86 GLU A N 1
ATOM 739 C CA . GLU A 1 86 ? -12.434 4.373 14.294 1.00 90.12 86 GLU A CA 1
ATOM 740 C C . GLU A 1 86 ? -12.501 4.537 15.826 1.00 90.12 86 GLU A C 1
ATOM 742 O O . GLU A 1 86 ? -12.035 5.543 16.355 1.00 90.12 86 GLU A O 1
ATOM 747 N N . LYS A 1 87 ? -13.058 3.553 16.542 1.00 90.25 87 LYS A N 1
ATOM 748 C CA . LYS A 1 87 ? -13.270 3.577 18.005 1.00 90.25 87 LYS A CA 1
ATOM 749 C C . LYS A 1 87 ? -12.414 2.561 18.761 1.00 90.25 87 LYS A C 1
ATOM 751 O O . LYS A 1 87 ? -12.634 2.341 19.952 1.00 90.25 87 LYS A O 1
ATOM 756 N N . LEU A 1 88 ? -11.487 1.894 18.077 1.00 92.75 88 LEU A N 1
ATOM 757 C CA . LEU A 1 88 ? -10.642 0.888 18.706 1.00 92.75 88 LEU A CA 1
ATOM 758 C C . LEU A 1 88 ? -9.519 1.550 19.505 1.00 92.75 88 LEU A C 1
ATOM 760 O O . LEU A 1 88 ? -8.818 2.431 19.007 1.00 92.75 88 LEU A O 1
ATOM 764 N N . ASP A 1 89 ? -9.344 1.086 20.739 1.00 93.31 89 ASP A N 1
ATOM 765 C CA . ASP A 1 89 ? -8.158 1.354 21.544 1.00 93.31 89 ASP A CA 1
ATOM 766 C C . ASP A 1 89 ? -6.941 0.574 21.014 1.00 93.31 89 ASP A C 1
ATOM 768 O O . ASP A 1 89 ? -7.042 -0.277 20.126 1.00 93.31 89 ASP A O 1
ATOM 772 N N . LYS A 1 90 ? -5.759 0.865 21.564 1.00 93.31 90 LYS A N 1
ATOM 773 C CA . LYS A 1 90 ? -4.496 0.270 21.113 1.00 93.31 90 LYS A CA 1
ATOM 774 C C . LYS A 1 90 ? -4.482 -1.262 21.200 1.00 93.31 90 LYS A C 1
ATOM 776 O O . LYS A 1 90 ? -3.896 -1.907 20.328 1.00 93.31 90 LYS A O 1
ATOM 781 N N . ASP A 1 91 ? -5.110 -1.843 22.216 1.00 95.88 91 ASP A N 1
ATOM 782 C CA . ASP A 1 91 ? -5.110 -3.294 22.412 1.00 95.88 91 ASP A CA 1
ATOM 783 C C . ASP A 1 91 ? -5.987 -3.967 21.353 1.00 95.88 91 ASP A C 1
ATOM 785 O O . ASP A 1 91 ? -5.549 -4.905 20.684 1.00 95.88 91 ASP A O 1
ATOM 789 N N . LYS A 1 92 ? -7.172 -3.409 21.086 1.00 96.50 92 LYS A N 1
ATOM 790 C CA . LYS A 1 92 ? -8.053 -3.882 20.008 1.00 96.50 92 LYS A CA 1
ATOM 791 C C . LYS A 1 92 ? -7.456 -3.666 18.621 1.00 96.50 92 LYS A C 1
ATOM 793 O O . LYS A 1 92 ? -7.606 -4.529 17.759 1.00 96.50 92 LYS A O 1
ATOM 798 N N . LEU A 1 93 ? -6.735 -2.564 18.399 1.00 95.19 93 LEU A N 1
ATOM 799 C CA . LEU A 1 93 ? -5.972 -2.363 17.162 1.00 95.19 93 LEU A CA 1
ATOM 800 C C . LEU A 1 93 ? -4.873 -3.414 16.997 1.00 95.19 93 LEU A C 1
ATOM 802 O O . LEU A 1 93 ? -4.607 -3.850 15.880 1.00 95.19 93 LEU A O 1
ATOM 806 N N . THR A 1 94 ? -4.253 -3.844 18.097 1.00 97.31 94 THR A N 1
ATOM 807 C CA . THR A 1 94 ? -3.263 -4.927 18.077 1.00 97.31 94 THR A CA 1
ATOM 808 C C . THR A 1 94 ? -3.917 -6.251 17.690 1.00 97.31 94 THR A C 1
ATOM 810 O O . THR A 1 94 ? -3.370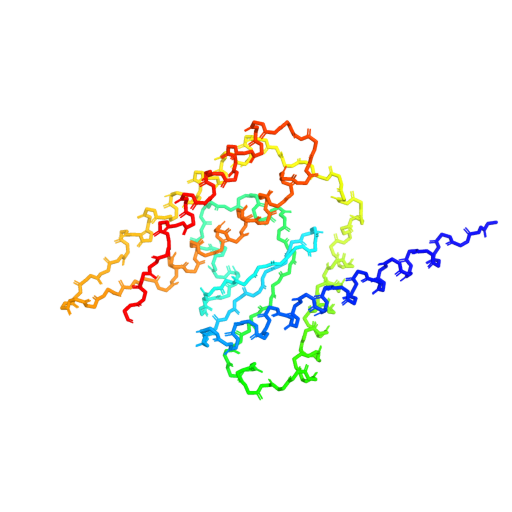 -6.969 16.851 1.00 97.31 94 THR A O 1
ATOM 813 N N . SER A 1 95 ? -5.108 -6.553 18.217 1.00 97.69 95 SER A N 1
ATOM 814 C CA . SER A 1 95 ? -5.886 -7.729 17.802 1.00 97.69 95 SER A CA 1
ATOM 815 C C . SER A 1 95 ? -6.246 -7.685 16.313 1.00 97.69 95 SER A C 1
ATOM 817 O O . SER A 1 95 ? -5.963 -8.645 15.599 1.00 97.69 95 SER A O 1
ATOM 819 N N . LEU A 1 96 ? -6.769 -6.555 15.824 1.00 97.06 96 LEU A N 1
ATOM 820 C CA . LEU A 1 96 ? -7.095 -6.356 14.407 1.00 97.06 96 LEU A CA 1
ATOM 821 C C . LEU A 1 96 ? -5.859 -6.518 13.507 1.00 97.06 96 LEU A C 1
ATOM 823 O O . LEU A 1 96 ? -5.886 -7.248 12.519 1.00 97.06 96 LEU A O 1
ATOM 827 N N . ALA A 1 97 ? -4.741 -5.880 13.860 1.00 97.31 97 ALA A N 1
ATOM 828 C CA . ALA A 1 97 ? -3.500 -6.005 13.103 1.00 97.31 97 ALA A CA 1
ATOM 829 C C . ALA A 1 97 ? -2.982 -7.452 13.080 1.00 97.31 97 ALA A C 1
ATOM 831 O O . ALA A 1 97 ? -2.502 -7.921 12.048 1.00 97.31 97 ALA A O 1
ATOM 832 N N . THR A 1 98 ? -3.110 -8.170 14.198 1.00 97.81 98 THR A N 1
ATOM 833 C CA . THR A 1 98 ? -2.737 -9.587 14.306 1.00 97.81 98 THR A CA 1
ATOM 834 C C . THR A 1 98 ? -3.574 -10.452 13.366 1.00 97.81 98 THR A C 1
ATOM 836 O O . THR A 1 98 ? -3.017 -11.295 12.662 1.00 97.81 98 THR A O 1
ATOM 839 N N . GLU A 1 99 ? -4.886 -10.221 13.296 1.00 97.38 99 GLU A N 1
ATOM 840 C CA . GLU A 1 99 ? -5.785 -10.912 12.363 1.00 97.38 99 GLU A CA 1
ATOM 841 C C . GLU A 1 99 ? -5.383 -10.662 10.901 1.00 97.38 99 GLU A C 1
ATOM 843 O O . GLU A 1 99 ? -5.198 -11.606 10.128 1.00 97.38 99 GLU A O 1
ATOM 848 N N . ILE A 1 100 ? -5.147 -9.398 10.535 1.00 97.12 100 ILE A N 1
ATOM 849 C CA . ILE A 1 100 ? -4.759 -9.012 9.172 1.00 97.12 100 ILE A CA 1
ATOM 850 C C . ILE A 1 100 ? -3.432 -9.672 8.768 1.00 97.12 100 ILE A C 1
ATOM 852 O O . ILE A 1 100 ? -3.330 -10.244 7.679 1.00 97.12 100 ILE A O 1
ATOM 856 N N . VAL A 1 101 ? -2.417 -9.628 9.639 1.00 96.62 101 VAL A N 1
ATOM 857 C CA . VAL A 1 101 ? -1.107 -10.251 9.374 1.00 96.62 101 VAL A CA 1
ATOM 858 C C . VAL A 1 101 ? -1.215 -11.779 9.345 1.00 96.62 101 VAL A C 1
ATOM 860 O O . VAL A 1 101 ? -0.548 -12.422 8.536 1.00 96.62 101 VAL A O 1
ATOM 863 N N . THR A 1 102 ? -2.095 -12.379 10.148 1.00 96.00 102 THR A N 1
ATOM 864 C CA . THR A 1 102 ? -2.383 -13.821 10.065 1.00 96.00 102 THR A CA 1
ATOM 865 C C . THR A 1 102 ? -2.944 -14.189 8.691 1.00 96.00 102 THR A C 1
ATOM 867 O O . THR A 1 102 ? -2.461 -15.140 8.071 1.00 96.00 102 THR A O 1
ATOM 870 N N . GLY A 1 103 ? -3.882 -13.394 8.164 1.00 94.88 103 GLY A N 1
ATOM 871 C CA . GLY A 1 103 ? -4.406 -13.554 6.803 1.00 94.88 103 GLY A CA 1
ATOM 872 C C . GLY A 1 103 ? -3.313 -13.481 5.730 1.00 94.88 103 GLY A C 1
ATOM 873 O O . GLY A 1 103 ? -3.258 -14.336 4.844 1.00 94.88 103 GLY A O 1
ATOM 874 N N . LEU A 1 104 ? -2.378 -12.530 5.853 1.00 93.31 104 LEU A N 1
ATOM 875 C CA . LEU A 1 104 ? -1.204 -12.447 4.975 1.00 93.31 104 LEU A CA 1
ATOM 876 C C . LEU A 1 104 ? -0.377 -13.741 5.004 1.00 93.31 104 LEU A C 1
ATOM 878 O O . LEU A 1 104 ? -0.040 -14.279 3.950 1.00 93.31 104 LEU A O 1
ATOM 882 N N . PHE A 1 105 ? -0.028 -14.241 6.192 1.00 91.69 105 PHE A N 1
ATOM 883 C CA . PHE A 1 105 ? 0.814 -15.435 6.323 1.00 91.69 105 PHE A CA 1
ATOM 884 C C . PHE A 1 105 ? 0.112 -16.690 5.796 1.00 91.69 105 PHE A C 1
ATOM 886 O O . PHE A 1 105 ? 0.757 -17.503 5.134 1.00 91.69 105 PHE A O 1
ATOM 893 N N . ALA A 1 106 ? -1.203 -16.814 5.996 1.00 92.12 106 ALA A N 1
ATOM 894 C CA . ALA A 1 106 ? -1.993 -17.874 5.376 1.00 92.12 106 ALA A CA 1
ATOM 895 C C . ALA A 1 106 ? -1.879 -17.828 3.841 1.00 92.12 106 ALA A C 1
ATOM 897 O O . ALA A 1 106 ? -1.555 -18.839 3.215 1.00 92.12 106 ALA A O 1
ATOM 898 N N . LYS A 1 107 ? -2.008 -16.638 3.232 1.00 91.06 107 LYS A N 1
ATOM 899 C CA . LYS A 1 107 ? -1.813 -16.466 1.781 1.00 91.06 107 LYS A CA 1
ATOM 900 C C . LYS A 1 107 ? -0.398 -16.771 1.307 1.00 91.06 107 LYS A C 1
ATOM 902 O O . LYS A 1 107 ? -0.236 -17.334 0.228 1.00 91.06 107 LYS A O 1
ATOM 907 N N . LYS A 1 108 ? 0.629 -16.486 2.108 1.00 88.00 108 LYS A N 1
ATOM 908 C CA . LYS A 1 108 ? 2.012 -16.880 1.782 1.00 88.00 108 LYS A CA 1
ATOM 909 C C . LYS A 1 108 ? 2.199 -18.389 1.719 1.00 88.00 108 LYS A C 1
ATOM 911 O O . LYS A 1 108 ? 2.907 -18.872 0.834 1.00 88.00 108 LYS A O 1
ATOM 916 N N . ILE A 1 109 ? 1.577 -19.114 2.648 1.00 86.25 109 ILE A N 1
ATOM 917 C CA . ILE A 1 109 ? 1.608 -20.579 2.682 1.00 86.25 109 ILE A CA 1
ATOM 918 C C . ILE A 1 109 ? 0.902 -21.139 1.440 1.00 86.25 109 ILE A C 1
ATOM 920 O O . ILE A 1 109 ? 1.467 -21.991 0.755 1.00 86.25 109 ILE A O 1
ATOM 924 N N . GLU A 1 110 ? -0.284 -20.617 1.106 1.00 86.69 110 GLU A N 1
ATOM 925 C CA . GLU A 1 110 ? -1.040 -21.012 -0.093 1.00 86.69 110 GLU A CA 1
ATOM 926 C C . GLU A 1 110 ? -0.253 -20.759 -1.389 1.00 86.69 110 GLU A C 1
ATOM 928 O O . GLU A 1 110 ? -0.155 -21.641 -2.243 1.00 86.69 110 GLU A O 1
ATOM 933 N N . ALA A 1 111 ? 0.352 -19.575 -1.522 1.00 81.38 111 ALA A N 1
ATOM 934 C CA . ALA A 1 111 ? 1.072 -19.158 -2.724 1.00 81.38 111 ALA A CA 1
ATOM 935 C C . ALA A 1 111 ? 2.432 -19.854 -2.913 1.00 81.38 111 ALA A C 1
ATOM 937 O O . ALA A 1 111 ? 3.067 -19.674 -3.952 1.00 81.38 111 ALA A O 1
ATOM 938 N N . ARG A 1 112 ? 2.916 -20.617 -1.917 1.00 76.94 112 ARG A N 1
ATOM 939 C CA . ARG A 1 112 ? 4.264 -21.225 -1.893 1.00 76.94 112 ARG A CA 1
ATOM 940 C C . ARG A 1 112 ? 5.386 -20.232 -2.224 1.00 76.94 112 ARG A C 1
ATOM 942 O O . ARG A 1 112 ? 6.432 -20.614 -2.749 1.00 76.94 112 ARG A O 1
ATOM 949 N N . THR A 1 113 ? 5.179 -18.950 -1.932 1.00 66.19 113 THR A N 1
ATOM 950 C CA . THR A 1 113 ? 6.168 -17.900 -2.192 1.00 66.19 113 THR A CA 1
ATOM 951 C C . THR A 1 113 ? 7.434 -18.178 -1.385 1.00 66.19 113 THR A C 1
ATOM 953 O O . THR A 1 113 ? 7.401 -18.147 -0.156 1.00 66.19 113 THR A O 1
ATOM 956 N N . SER A 1 114 ? 8.550 -18.461 -2.067 1.00 56.28 114 SER A N 1
ATOM 957 C CA . SER A 1 114 ? 9.833 -18.737 -1.415 1.00 56.28 114 SER A CA 1
ATOM 958 C C . SER A 1 114 ? 10.314 -17.520 -0.619 1.00 56.28 114 SER A C 1
ATOM 960 O O . SER A 1 114 ? 10.303 -16.401 -1.131 1.00 56.28 114 SER A O 1
ATOM 962 N N . GLU A 1 115 ? 10.790 -17.736 0.607 1.00 55.19 115 GLU A N 1
ATOM 963 C CA . GLU A 1 115 ? 11.124 -16.684 1.582 1.00 55.19 115 GLU A CA 1
ATOM 964 C C . GLU A 1 115 ? 12.323 -15.790 1.194 1.00 55.19 115 GLU A C 1
ATOM 966 O O . GLU A 1 115 ? 12.573 -14.776 1.847 1.00 55.19 115 GLU A O 1
ATOM 971 N N . ASN A 1 116 ? 13.048 -16.092 0.111 1.00 50.59 116 ASN A N 1
ATOM 972 C CA . ASN A 1 116 ? 14.300 -15.411 -0.235 1.00 50.59 116 ASN A CA 1
ATOM 973 C C . ASN A 1 116 ? 14.148 -14.260 -1.245 1.00 50.59 116 ASN A C 1
ATOM 975 O O . ASN A 1 116 ? 14.888 -14.144 -2.219 1.00 50.59 116 ASN A O 1
ATOM 979 N N . LEU A 1 117 ? 13.209 -13.353 -0.972 1.00 62.66 117 LEU A N 1
ATOM 980 C CA . LEU A 1 117 ? 12.995 -12.134 -1.765 1.00 62.66 117 LEU A CA 1
ATOM 981 C C . LEU A 1 117 ? 13.827 -10.924 -1.290 1.00 62.66 117 LEU A C 1
ATOM 983 O O . LEU A 1 117 ? 13.731 -9.842 -1.868 1.00 62.66 117 LEU A O 1
ATOM 987 N N . LYS A 1 118 ? 14.667 -11.091 -0.254 1.00 54.12 118 LYS A N 1
ATOM 988 C CA . LYS A 1 118 ? 15.468 -10.010 0.362 1.00 54.12 118 LYS A CA 1
ATOM 989 C C . LYS A 1 118 ? 16.398 -9.270 -0.610 1.00 54.12 118 LYS A C 1
ATOM 991 O O . LYS A 1 118 ? 16.721 -8.117 -0.352 1.00 54.12 118 LYS A O 1
ATOM 996 N N . ASN A 1 119 ? 16.784 -9.904 -1.719 1.00 57.16 119 ASN A N 1
ATOM 997 C CA . ASN A 1 119 ? 17.705 -9.340 -2.711 1.00 57.16 119 ASN A CA 1
ATOM 998 C C . ASN A 1 119 ? 17.021 -8.978 -4.038 1.00 57.16 119 ASN A C 1
ATOM 1000 O O . ASN A 1 119 ? 17.702 -8.792 -5.046 1.00 57.16 119 ASN A O 1
ATOM 1004 N N . TYR A 1 120 ? 15.686 -8.899 -4.073 1.00 73.81 120 TYR A N 1
ATOM 1005 C CA . TYR A 1 120 ? 14.990 -8.560 -5.309 1.00 73.81 120 TYR A CA 1
ATOM 1006 C C . TYR A 1 120 ? 15.223 -7.094 -5.680 1.00 73.81 120 TYR A C 1
ATOM 1008 O O . TYR A 1 120 ? 14.722 -6.165 -5.041 1.00 73.81 120 TYR A O 1
ATOM 1016 N N . LYS A 1 121 ? 16.004 -6.907 -6.739 1.00 84.88 121 LYS A N 1
ATOM 1017 C CA . LYS A 1 121 ? 16.302 -5.620 -7.355 1.00 84.88 121 LYS A CA 1
ATOM 1018 C C . LYS A 1 121 ? 15.257 -5.345 -8.439 1.00 84.88 121 LYS A C 1
ATOM 1020 O O . LYS A 1 121 ? 15.225 -6.094 -9.415 1.00 84.88 121 LYS A O 1
ATOM 1025 N N . PRO A 1 122 ? 14.420 -4.298 -8.308 1.00 87.00 122 PRO A N 1
ATOM 1026 C CA . PRO A 1 122 ? 13.468 -3.948 -9.358 1.00 87.00 122 PRO A CA 1
ATOM 1027 C C . PRO A 1 122 ? 14.192 -3.647 -10.674 1.00 87.00 122 PRO A C 1
ATOM 1029 O O . PRO A 1 122 ? 15.185 -2.922 -10.659 1.00 87.00 122 PRO A O 1
ATOM 1032 N N . ASN A 1 123 ? 13.697 -4.163 -11.799 1.00 89.06 123 ASN A N 1
ATOM 1033 C CA . ASN A 1 123 ? 14.216 -3.816 -13.121 1.00 89.06 123 ASN A CA 1
ATOM 1034 C C . ASN A 1 123 ? 13.916 -2.335 -13.435 1.00 89.06 123 ASN A C 1
ATOM 1036 O O . ASN A 1 123 ? 12.847 -1.822 -13.108 1.00 89.06 123 ASN A O 1
ATOM 1040 N N . LEU A 1 124 ? 14.863 -1.626 -14.061 1.00 89.69 124 LEU A N 1
ATOM 1041 C CA . LEU A 1 124 ? 14.705 -0.203 -14.381 1.00 89.69 124 LEU A CA 1
ATOM 1042 C C . LEU A 1 124 ? 13.647 0.067 -15.454 1.00 89.69 124 LEU A C 1
ATOM 1044 O O . LEU A 1 124 ? 13.039 1.135 -15.427 1.00 89.69 124 LEU A O 1
ATOM 1048 N N . ASP A 1 125 ? 13.460 -0.839 -16.406 1.00 88.88 125 ASP A N 1
ATOM 1049 C CA . ASP A 1 125 ? 12.486 -0.678 -17.484 1.00 88.88 125 ASP A CA 1
ATOM 1050 C C . ASP A 1 125 ? 11.069 -0.996 -17.000 1.00 88.88 125 ASP A C 1
ATOM 1052 O O . ASP A 1 125 ? 10.149 -0.231 -17.297 1.00 88.88 125 ASP A O 1
ATOM 1056 N N . ASP A 1 126 ? 10.914 -2.000 -16.134 1.00 85.69 126 ASP A N 1
ATOM 1057 C CA . ASP A 1 126 ? 9.655 -2.248 -15.417 1.00 85.69 126 ASP A CA 1
ATOM 1058 C C . ASP A 1 126 ? 9.298 -1.038 -14.540 1.00 85.69 126 ASP A C 1
ATOM 1060 O O . ASP A 1 126 ? 8.188 -0.513 -14.603 1.00 85.69 126 ASP A O 1
ATOM 1064 N N . PHE A 1 127 ? 10.281 -0.495 -13.811 1.00 88.12 127 PHE A N 1
ATOM 1065 C CA . PHE A 1 127 ? 10.091 0.700 -12.989 1.00 88.12 127 PHE A CA 1
ATOM 1066 C C . PHE A 1 127 ? 9.670 1.924 -13.814 1.00 88.12 127 PHE A C 1
ATOM 1068 O O . PHE A 1 127 ? 8.765 2.653 -13.414 1.00 88.12 127 PHE A O 1
ATOM 1075 N N . LYS A 1 128 ? 10.292 2.167 -14.977 1.00 89.06 128 LYS A N 1
ATOM 1076 C CA . LYS A 1 128 ? 9.863 3.247 -15.888 1.00 89.06 128 LYS A CA 1
ATOM 1077 C C . LYS A 1 128 ? 8.443 3.018 -16.401 1.00 89.06 128 LYS A C 1
ATOM 1079 O O . LYS A 1 128 ? 7.687 3.981 -16.504 1.00 89.06 128 LYS A O 1
ATOM 1084 N N . SER A 1 129 ? 8.097 1.775 -16.727 1.00 87.88 129 SER A N 1
ATOM 1085 C CA . SER A 1 129 ? 6.755 1.420 -17.191 1.00 87.88 129 SER A CA 1
ATOM 1086 C C . SER A 1 129 ? 5.723 1.727 -16.111 1.00 87.88 129 SER A C 1
ATOM 1088 O O . SER A 1 129 ? 4.778 2.457 -16.386 1.00 87.88 129 SER A O 1
ATOM 1090 N N . MET A 1 130 ? 5.984 1.339 -14.860 1.00 87.69 130 MET A N 1
ATOM 1091 C CA . MET A 1 130 ? 5.130 1.674 -13.716 1.00 87.69 130 MET A CA 1
ATOM 1092 C C . MET A 1 130 ? 4.944 3.187 -13.530 1.00 87.69 130 MET A C 1
ATOM 1094 O O . MET A 1 130 ? 3.834 3.650 -13.278 1.00 87.69 130 MET A O 1
ATOM 1098 N N . VAL A 1 131 ? 6.005 3.989 -13.677 1.00 89.06 131 VAL A N 1
ATOM 1099 C CA . VAL A 1 131 ? 5.872 5.457 -13.635 1.00 89.06 131 VAL A CA 1
ATOM 1100 C C . VAL A 1 131 ? 4.890 5.934 -14.708 1.00 89.06 131 VAL A C 1
ATOM 1102 O O . VAL A 1 131 ? 4.034 6.770 -14.421 1.00 89.06 131 VAL A O 1
ATOM 1105 N N . ASN A 1 132 ? 4.993 5.418 -15.934 1.00 88.56 132 ASN A N 1
ATOM 1106 C CA . ASN A 1 132 ? 4.078 5.793 -17.011 1.00 88.56 132 ASN A CA 1
ATOM 1107 C C . ASN A 1 132 ? 2.633 5.380 -16.696 1.00 88.56 132 ASN A C 1
ATOM 1109 O O . ASN A 1 132 ? 1.724 6.170 -16.941 1.00 88.56 132 ASN A O 1
ATOM 1113 N N . GLU A 1 133 ? 2.417 4.200 -16.108 1.00 87.12 133 GLU A N 1
ATOM 1114 C CA . GLU A 1 133 ? 1.090 3.751 -15.662 1.00 87.12 133 GLU A CA 1
ATOM 1115 C C . GLU A 1 133 ? 0.489 4.716 -14.633 1.00 87.12 133 GLU A C 1
ATOM 1117 O O . GLU A 1 133 ? -0.642 5.176 -14.809 1.00 87.12 133 GLU A O 1
ATOM 1122 N N . VAL A 1 134 ? 1.268 5.113 -13.618 1.00 88.19 134 VAL A N 1
ATOM 1123 C CA . VAL A 1 134 ? 0.840 6.097 -12.608 1.00 88.19 134 VAL A CA 1
ATOM 1124 C C . VAL A 1 134 ? 0.430 7.416 -13.269 1.00 88.19 134 VAL A C 1
ATOM 1126 O O . VAL A 1 134 ? -0.617 7.961 -12.928 1.00 88.19 134 VAL A O 1
ATOM 1129 N N . LEU A 1 135 ? 1.205 7.917 -14.238 1.00 88.38 135 LEU A N 1
ATOM 1130 C CA . LEU A 1 135 ? 0.904 9.165 -14.959 1.00 88.38 135 LEU A CA 1
ATOM 1131 C C . LEU A 1 135 ? -0.328 9.048 -15.880 1.00 88.38 135 LEU A C 1
ATOM 1133 O O . LEU A 1 135 ? -1.065 10.018 -16.072 1.00 88.38 135 LEU A O 1
ATOM 1137 N N . ILE A 1 136 ? -0.587 7.871 -16.454 1.00 87.69 136 ILE A N 1
ATOM 1138 C CA . ILE A 1 136 ? -1.801 7.619 -17.246 1.00 87.69 136 ILE A CA 1
ATOM 1139 C C . ILE A 1 136 ? -3.029 7.620 -16.332 1.00 87.69 136 ILE A C 1
ATOM 1141 O O . ILE A 1 136 ? -4.023 8.285 -16.641 1.00 87.69 136 ILE A O 1
ATOM 1145 N N . CYS A 1 137 ? -2.957 6.910 -15.203 1.00 86.38 137 CYS A N 1
ATOM 1146 C CA . CYS A 1 137 ? -4.009 6.901 -14.189 1.00 86.38 137 CYS A CA 1
ATOM 1147 C C . CYS A 1 137 ? -4.244 8.310 -13.627 1.00 86.38 137 CYS A C 1
ATOM 1149 O O . CYS A 1 137 ? -5.395 8.728 -13.531 1.00 86.38 137 CYS A O 1
ATOM 1151 N N . GLU A 1 138 ? -3.173 9.073 -13.370 1.00 86.25 138 GLU A N 1
ATOM 1152 C CA . GLU A 1 138 ? -3.230 10.492 -12.994 1.00 86.25 138 GLU A CA 1
ATOM 1153 C C . GLU A 1 138 ? -4.084 11.288 -13.982 1.00 86.25 138 GLU A C 1
ATOM 1155 O O . GLU A 1 138 ? -5.058 11.938 -13.605 1.00 86.25 138 GLU A O 1
ATOM 1160 N N . SER A 1 139 ? -3.741 11.210 -15.270 1.00 86.25 139 SER A N 1
ATOM 1161 C CA . SER A 1 139 ? -4.434 11.956 -16.319 1.00 86.25 139 SER A CA 1
ATOM 1162 C C . SER A 1 139 ? -5.916 11.589 -16.404 1.00 86.25 139 SER A C 1
ATOM 1164 O O . SER A 1 139 ? -6.757 12.473 -16.572 1.00 86.25 139 SER A O 1
ATOM 1166 N N . ARG A 1 140 ? -6.251 10.299 -16.275 1.00 84.75 140 ARG A N 1
ATOM 1167 C CA . ARG A 1 140 ? -7.645 9.827 -16.276 1.00 84.75 140 ARG A CA 1
ATOM 1168 C C . ARG A 1 140 ? -8.414 10.355 -15.075 1.00 84.75 140 ARG A C 1
ATOM 1170 O O . ARG A 1 140 ? -9.512 10.872 -15.249 1.00 84.75 140 ARG A O 1
ATOM 1177 N N . PHE A 1 141 ? -7.810 10.301 -13.895 1.00 85.88 141 PHE A N 1
ATOM 1178 C CA . PHE A 1 141 ? -8.414 10.841 -12.690 1.00 85.88 141 PHE A CA 1
ATOM 1179 C C . PHE A 1 141 ? -8.680 12.347 -12.806 1.00 85.88 141 PHE A C 1
ATOM 1181 O O . PHE A 1 141 ? -9.807 12.776 -12.571 1.00 85.88 141 PHE A O 1
ATOM 1188 N N . TYR A 1 142 ? -7.717 13.144 -13.282 1.00 84.50 142 TYR A N 1
ATOM 1189 C CA . TYR A 1 142 ? -7.944 14.580 -13.503 1.00 84.50 142 TYR A CA 1
ATOM 1190 C C . TYR A 1 142 ? -9.044 14.871 -14.533 1.00 84.50 142 TYR A C 1
ATOM 1192 O O . TYR A 1 142 ? -9.774 15.847 -14.382 1.00 84.50 142 TYR A O 1
ATOM 1200 N N . LYS A 1 143 ? -9.199 14.025 -15.559 1.00 84.56 143 LYS A N 1
ATOM 1201 C CA . LYS A 1 143 ? -10.305 14.128 -16.528 1.00 84.56 143 LYS A CA 1
ATOM 1202 C C . LYS A 1 143 ? -11.662 13.741 -15.935 1.00 84.56 143 LYS A C 1
ATOM 1204 O O . LYS A 1 143 ? -12.675 14.218 -16.430 1.00 84.56 143 LYS A O 1
ATOM 1209 N N . SER A 1 144 ? -11.680 12.896 -14.904 1.00 82.38 144 SER A N 1
ATOM 1210 C CA . SER A 1 144 ? -12.900 12.515 -14.178 1.00 82.38 144 SER A CA 1
ATOM 1211 C C . SER A 1 144 ? -13.380 13.586 -13.193 1.00 82.38 144 SER A C 1
ATOM 1213 O O . SER A 1 144 ? -14.477 13.468 -12.652 1.00 82.38 144 SER A O 1
ATOM 1215 N N . LEU A 1 145 ? -12.571 14.625 -12.939 1.00 82.81 145 LEU A N 1
ATOM 1216 C CA . LEU A 1 145 ? -12.955 15.707 -12.041 1.00 82.81 145 LEU A CA 1
ATOM 1217 C C . LEU A 1 145 ? -14.115 16.503 -12.639 1.00 82.81 145 LEU A C 1
ATOM 1219 O O . LEU A 1 145 ? -14.006 17.079 -13.722 1.00 82.81 145 LEU A O 1
ATOM 1223 N N . ILE A 1 146 ? -15.202 16.599 -11.883 1.00 77.00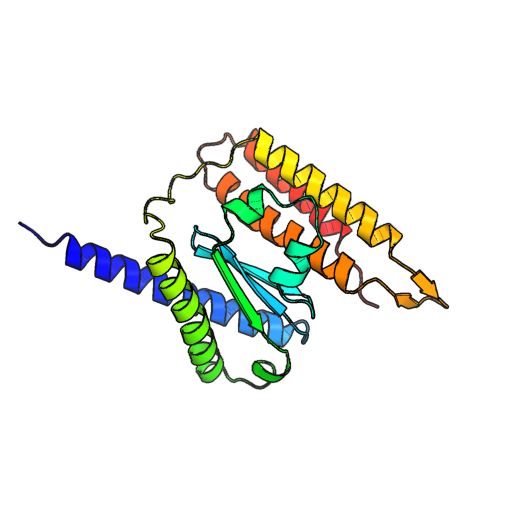 146 ILE A N 1
ATOM 1224 C CA . ILE A 1 146 ? -16.352 17.437 -12.206 1.00 77.00 146 ILE A CA 1
ATOM 1225 C C . ILE A 1 146 ? -16.377 18.576 -11.191 1.00 77.00 146 ILE A C 1
ATOM 1227 O O . ILE A 1 146 ? -16.486 18.351 -9.985 1.00 77.00 146 ILE A O 1
ATOM 1231 N N . LYS A 1 147 ? -16.271 19.818 -11.675 1.00 72.94 147 LYS A N 1
ATOM 1232 C CA . LYS A 1 147 ? -16.371 21.014 -10.834 1.00 72.94 147 LYS A CA 1
ATOM 1233 C C . LYS A 1 147 ? -17.776 21.607 -10.940 1.00 72.94 147 LYS A C 1
ATOM 1235 O O . LYS A 1 147 ? -18.175 22.045 -12.015 1.00 72.94 147 LYS A O 1
ATOM 1240 N N . VAL A 1 148 ? -18.502 21.661 -9.824 1.00 64.00 148 VAL A N 1
ATOM 1241 C CA . VAL A 1 148 ? -19.828 22.295 -9.725 1.00 64.00 148 VAL A CA 1
ATOM 1242 C C . VAL A 1 148 ? -19.813 23.251 -8.536 1.00 64.00 148 VAL A C 1
ATOM 1244 O O . VAL A 1 148 ? -19.602 22.810 -7.414 1.00 64.00 148 VAL A O 1
ATOM 1247 N N . HIS A 1 149 ? -20.024 24.551 -8.772 1.00 58.44 149 HIS A N 1
ATOM 1248 C CA . HIS A 1 149 ? -20.090 25.587 -7.721 1.00 58.44 149 HIS A CA 1
ATOM 1249 C C . HIS A 1 149 ? -18.951 25.489 -6.679 1.00 58.44 149 HIS A C 1
ATOM 1251 O O . HIS A 1 149 ? -19.195 25.402 -5.482 1.00 58.44 149 HIS A O 1
ATOM 1257 N N . ASP A 1 150 ? -17.702 25.437 -7.155 1.00 61.31 150 ASP A N 1
ATOM 1258 C CA . ASP A 1 150 ? -16.472 25.290 -6.350 1.00 61.31 150 ASP A CA 1
ATOM 1259 C C . ASP A 1 150 ? -16.297 23.986 -5.556 1.00 61.31 150 ASP A C 1
ATOM 1261 O O . ASP A 1 150 ? -15.225 23.748 -4.998 1.00 61.31 150 ASP A O 1
ATOM 1265 N N . ILE A 1 151 ? -17.259 23.069 -5.629 1.00 63.91 151 ILE A N 1
ATOM 1266 C CA . ILE A 1 151 ? -17.101 21.692 -5.169 1.00 63.91 151 ILE A CA 1
ATOM 1267 C C . ILE A 1 151 ? -16.471 20.885 -6.307 1.00 63.91 151 ILE A C 1
ATOM 1269 O O . ILE A 1 151 ? -17.003 20.811 -7.418 1.00 63.91 151 ILE A O 1
ATOM 1273 N N . THR A 1 152 ? -15.310 20.289 -6.035 1.00 63.28 152 THR A N 1
ATOM 1274 C CA . THR A 1 152 ? -14.683 19.326 -6.948 1.00 63.28 152 THR A CA 1
ATOM 1275 C C . THR A 1 152 ? -15.143 17.931 -6.549 1.00 63.28 152 THR A C 1
ATOM 1277 O O . THR A 1 152 ? -14.759 17.431 -5.495 1.00 63.28 152 THR A O 1
ATOM 1280 N N . SER A 1 153 ? -15.982 17.322 -7.381 1.00 68.06 153 SER A N 1
ATOM 1281 C CA . SER A 1 153 ? -16.334 15.908 -7.288 1.00 68.06 153 SER A CA 1
ATOM 1282 C C . SER A 1 153 ? -15.427 15.099 -8.210 1.00 68.06 153 SER A C 1
ATOM 1284 O O . SER A 1 153 ? -14.894 15.618 -9.194 1.00 68.06 153 SER A O 1
ATOM 1286 N N . TYR A 1 154 ? -15.229 13.832 -7.881 1.00 72.00 154 TYR A N 1
ATOM 1287 C CA . TYR A 1 154 ? -14.411 12.922 -8.661 1.00 72.00 154 TYR A CA 1
ATOM 1288 C C . TYR A 1 154 ? -15.000 11.519 -8.631 1.00 72.00 154 TYR A C 1
ATOM 1290 O O . TYR A 1 154 ? -15.699 11.153 -7.684 1.00 72.00 154 TYR A O 1
ATOM 1298 N N . GLY A 1 155 ? -14.707 10.732 -9.664 1.00 76.50 155 GLY A N 1
ATOM 1299 C CA . GLY A 1 155 ? -15.053 9.319 -9.669 1.00 76.50 155 GLY A CA 1
ATOM 1300 C C . GLY A 1 155 ? -14.282 8.594 -8.568 1.00 76.50 155 GLY A C 1
ATOM 1301 O O . GLY A 1 155 ? -13.048 8.563 -8.580 1.00 76.50 155 GLY A O 1
ATOM 1302 N N . ALA A 1 156 ? -15.004 8.040 -7.589 1.00 80.19 156 ALA A N 1
ATOM 1303 C CA . ALA A 1 156 ? -14.413 7.288 -6.478 1.00 80.19 156 ALA A CA 1
ATOM 1304 C C . ALA A 1 156 ? -13.540 6.127 -6.988 1.00 80.19 156 ALA A C 1
ATOM 1306 O O . ALA A 1 156 ? -12.468 5.857 -6.449 1.00 80.19 156 ALA A O 1
ATOM 1307 N N . TYR A 1 157 ? -13.954 5.523 -8.104 1.00 84.56 157 TYR A N 1
ATOM 1308 C CA . TYR A 1 157 ? -13.208 4.487 -8.801 1.00 84.56 157 TYR A CA 1
ATOM 1309 C C . TYR A 1 157 ? -11.857 4.990 -9.343 1.00 84.56 157 TYR A C 1
ATOM 1311 O O . TYR A 1 157 ? -10.813 4.433 -9.002 1.00 84.56 157 TYR A O 1
ATOM 1319 N N . GLU A 1 158 ? -11.831 6.060 -10.147 1.00 85.44 158 GLU A N 1
ATOM 1320 C CA . GLU A 1 158 ? -10.587 6.610 -10.706 1.00 85.44 158 GLU A CA 1
ATOM 1321 C C . GLU A 1 158 ? -9.617 7.063 -9.611 1.00 85.44 158 GLU A C 1
ATOM 1323 O O . GLU A 1 158 ? -8.400 6.898 -9.754 1.00 85.44 158 GLU A O 1
ATOM 1328 N N . TYR A 1 159 ? -10.151 7.596 -8.509 1.00 85.94 159 TYR A N 1
ATOM 1329 C CA . TYR A 1 159 ? -9.356 7.925 -7.333 1.00 85.94 159 TYR A CA 1
ATOM 1330 C C . TYR A 1 159 ? -8.722 6.677 -6.713 1.00 85.94 159 TYR A C 1
ATOM 1332 O O . TYR A 1 159 ? -7.502 6.644 -6.537 1.00 85.94 159 TYR A O 1
ATOM 1340 N N . GLY A 1 160 ? -9.516 5.632 -6.453 1.00 87.94 160 GLY A N 1
ATOM 1341 C CA . GLY A 1 160 ? -9.031 4.362 -5.910 1.00 87.94 160 GLY A CA 1
ATOM 1342 C C . GLY A 1 160 ? -7.953 3.719 -6.790 1.00 87.94 160 GLY A C 1
ATOM 1343 O O . GLY A 1 160 ? -6.918 3.282 -6.283 1.00 87.94 160 GLY A O 1
ATOM 1344 N N . VAL A 1 161 ? -8.126 3.753 -8.117 1.00 87.56 161 VAL A N 1
ATOM 1345 C CA . VAL A 1 161 ? -7.133 3.260 -9.090 1.00 87.56 161 VAL A CA 1
ATOM 1346 C C . VAL A 1 161 ? -5.812 4.021 -8.983 1.00 87.56 161 VAL A C 1
ATOM 1348 O O . VAL A 1 161 ? -4.741 3.413 -8.945 1.00 87.56 161 VAL A O 1
ATOM 1351 N N . VAL A 1 162 ? -5.858 5.352 -8.919 1.00 87.81 162 VAL A N 1
ATOM 1352 C CA . VAL A 1 162 ? -4.652 6.174 -8.750 1.00 87.81 162 VAL A CA 1
ATOM 1353 C C . VAL A 1 162 ? -3.959 5.885 -7.419 1.00 87.81 162 VAL A C 1
ATOM 1355 O O . VAL A 1 162 ? -2.736 5.729 -7.394 1.00 87.81 162 VAL A O 1
ATOM 1358 N N . GLN A 1 163 ? -4.717 5.792 -6.321 1.00 89.31 163 GLN A N 1
ATOM 1359 C CA . GLN A 1 163 ? -4.165 5.483 -4.998 1.00 89.31 163 GLN A CA 1
ATOM 1360 C C . GLN A 1 163 ? -3.488 4.105 -4.986 1.00 89.31 163 GLN A C 1
ATOM 1362 O O . GLN A 1 163 ? -2.384 3.964 -4.456 1.00 89.31 163 GLN A O 1
ATOM 1367 N N . LEU A 1 164 ? -4.095 3.110 -5.639 1.00 90.12 164 LEU A N 1
ATOM 1368 C CA . LEU A 1 164 ? -3.526 1.775 -5.812 1.00 90.12 164 LEU A CA 1
ATOM 1369 C C . LEU A 1 164 ? -2.183 1.816 -6.557 1.00 90.12 164 LEU A C 1
ATOM 1371 O O . LEU A 1 164 ? -1.199 1.226 -6.102 1.00 90.12 164 LEU A O 1
ATOM 1375 N N . GLN A 1 165 ? -2.1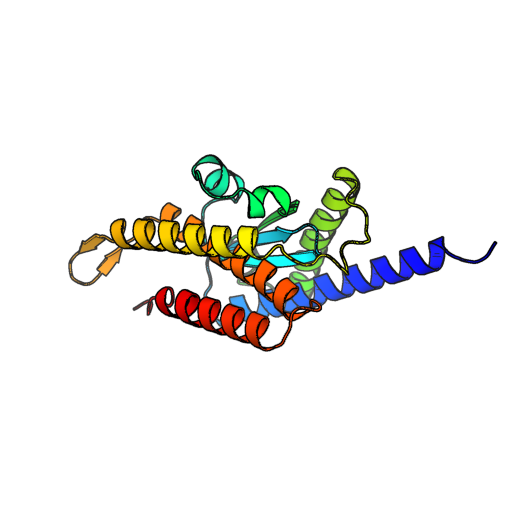11 2.557 -7.664 1.00 88.62 165 GLN A N 1
ATOM 1376 C CA . GLN A 1 165 ? -0.882 2.678 -8.455 1.00 88.62 165 GLN A CA 1
ATOM 1377 C C . GLN A 1 165 ? 0.224 3.432 -7.713 1.00 88.62 165 GLN A C 1
ATOM 1379 O O . GLN A 1 165 ? 1.384 3.017 -7.728 1.00 88.62 165 GLN A O 1
ATOM 1384 N N . LEU A 1 166 ? -0.122 4.501 -6.994 1.00 90.38 166 LEU A N 1
ATOM 1385 C CA . LEU A 1 166 ? 0.820 5.210 -6.126 1.00 90.38 166 LEU A CA 1
ATOM 1386 C C . LEU A 1 166 ? 1.367 4.312 -5.018 1.00 90.38 166 LEU A C 1
ATOM 1388 O O . LEU A 1 166 ? 2.565 4.346 -4.727 1.00 90.38 166 LEU A O 1
ATOM 1392 N N . ALA A 1 167 ? 0.506 3.498 -4.411 1.00 91.56 167 ALA A N 1
ATOM 1393 C CA . ALA A 1 167 ? 0.896 2.557 -3.377 1.00 91.56 167 ALA A CA 1
ATOM 1394 C C . ALA A 1 167 ? 1.860 1.489 -3.921 1.00 91.56 167 ALA A C 1
ATOM 1396 O O . ALA A 1 167 ? 2.907 1.237 -3.314 1.00 91.56 167 ALA A O 1
ATOM 1397 N N . ASN A 1 168 ? 1.571 0.929 -5.100 1.00 90.12 168 ASN A N 1
ATOM 1398 C CA . ASN A 1 168 ? 2.481 0.026 -5.805 1.00 90.12 168 ASN A CA 1
ATOM 1399 C C . ASN A 1 168 ? 3.839 0.689 -6.104 1.00 90.12 168 ASN A C 1
ATOM 1401 O O . ASN A 1 168 ? 4.906 0.133 -5.807 1.00 90.12 168 ASN A O 1
ATOM 1405 N N . TYR A 1 169 ? 3.802 1.922 -6.612 1.00 91.38 169 TYR A N 1
ATOM 1406 C CA . TYR A 1 169 ? 4.995 2.698 -6.926 1.00 91.38 169 TYR A CA 1
ATOM 1407 C C . TYR A 1 169 ? 5.860 2.963 -5.700 1.00 91.38 169 TYR A C 1
ATOM 1409 O O . TYR A 1 169 ? 7.074 2.746 -5.729 1.00 91.38 169 TYR A O 1
ATOM 1417 N N . LYS A 1 170 ? 5.240 3.323 -4.580 1.00 93.19 170 LYS A N 1
ATOM 1418 C CA . LYS A 1 170 ? 5.939 3.539 -3.315 1.00 93.19 170 LYS A CA 1
ATOM 1419 C C . LYS A 1 170 ? 6.621 2.271 -2.799 1.00 93.19 170 LYS A C 1
ATOM 1421 O O . LYS A 1 170 ? 7.785 2.333 -2.405 1.00 93.19 170 LYS A O 1
ATOM 1426 N N . MET A 1 171 ? 5.941 1.121 -2.837 1.00 91.69 171 MET A N 1
ATOM 1427 C CA . MET A 1 171 ? 6.536 -0.155 -2.412 1.00 91.69 171 MET A CA 1
ATOM 1428 C C . MET A 1 171 ? 7.749 -0.528 -3.272 1.00 91.69 171 MET A C 1
ATOM 1430 O O . MET A 1 171 ? 8.799 -0.899 -2.735 1.00 91.69 171 MET A O 1
ATOM 1434 N N . THR A 1 172 ? 7.634 -0.358 -4.591 1.00 91.31 172 THR A N 1
ATOM 1435 C CA . THR A 1 172 ? 8.726 -0.619 -5.538 1.00 91.31 172 THR A CA 1
ATOM 1436 C C . THR A 1 172 ? 9.889 0.347 -5.346 1.00 91.31 172 THR A C 1
ATOM 1438 O O . THR A 1 172 ? 11.047 -0.078 -5.317 1.00 91.31 172 THR A O 1
ATOM 1441 N N . LEU A 1 173 ? 9.603 1.634 -5.126 1.00 93.81 173 LEU A N 1
ATOM 1442 C CA . LEU A 1 173 ? 10.616 2.638 -4.813 1.00 93.81 173 LEU A CA 1
ATOM 1443 C C . LEU A 1 173 ? 11.407 2.260 -3.559 1.00 93.81 173 LEU A C 1
ATOM 1445 O O . LEU A 1 173 ? 12.632 2.320 -3.590 1.00 93.81 173 LEU A O 1
ATOM 1449 N N . THR A 1 174 ? 10.749 1.838 -2.474 1.00 92.19 174 THR A N 1
ATOM 1450 C CA . THR A 1 174 ? 11.452 1.411 -1.252 1.00 92.19 174 THR A CA 1
ATOM 1451 C C . THR A 1 174 ? 12.487 0.324 -1.550 1.00 92.19 174 THR A C 1
ATOM 1453 O O . THR A 1 174 ? 13.628 0.441 -1.101 1.00 92.19 174 THR A O 1
ATOM 1456 N N . ARG A 1 175 ? 12.137 -0.678 -2.369 1.00 90.31 175 ARG A N 1
ATOM 1457 C CA . ARG A 1 175 ? 13.073 -1.744 -2.771 1.00 90.31 175 ARG A CA 1
ATOM 1458 C C . ARG A 1 175 ? 14.188 -1.230 -3.681 1.00 90.31 175 ARG A C 1
ATOM 1460 O O . ARG A 1 175 ? 15.344 -1.625 -3.546 1.00 90.31 175 ARG A O 1
ATOM 1467 N N . MET A 1 176 ? 13.873 -0.302 -4.583 1.00 91.56 176 MET A N 1
ATOM 1468 C CA . MET A 1 176 ? 14.877 0.351 -5.425 1.00 91.56 176 MET A CA 1
ATOM 1469 C C . MET A 1 176 ? 15.904 1.121 -4.582 1.00 91.56 176 MET A C 1
ATOM 1471 O O . MET A 1 176 ? 17.107 1.034 -4.840 1.00 91.56 176 MET A O 1
ATOM 1475 N N . LEU A 1 177 ? 15.457 1.818 -3.535 1.00 92.44 177 LEU A N 1
ATOM 1476 C CA . LEU A 1 177 ? 16.326 2.558 -2.618 1.00 92.44 177 LEU A CA 1
ATOM 1477 C C . LEU A 1 177 ? 17.196 1.638 -1.748 1.00 92.44 177 LEU A C 1
ATOM 1479 O O . LEU A 1 177 ? 18.344 1.995 -1.465 1.00 92.44 177 LEU A O 1
ATOM 1483 N N . SER A 1 178 ? 16.706 0.450 -1.384 1.00 89.94 178 SER A N 1
ATOM 1484 C CA . SER A 1 178 ? 17.474 -0.546 -0.621 1.00 89.94 178 SER A CA 1
ATOM 1485 C C . SER A 1 178 ? 18.402 -1.424 -1.472 1.00 89.94 178 SER A C 1
ATOM 1487 O O . SER A 1 178 ? 19.213 -2.152 -0.913 1.00 89.94 178 SER A O 1
ATOM 1489 N N . SER A 1 179 ? 18.301 -1.373 -2.804 1.00 90.19 179 SER A N 1
ATOM 1490 C CA . SER A 1 179 ? 19.122 -2.184 -3.721 1.00 90.19 179 SER A CA 1
ATOM 1491 C C . SER A 1 179 ? 20.579 -1.701 -3.848 1.00 90.19 179 SER A C 1
ATOM 1493 O O . SER A 1 179 ? 20.976 -0.691 -3.274 1.00 90.19 179 SER A O 1
ATOM 1495 N N . ASP A 1 180 ? 21.378 -2.378 -4.665 1.00 91.19 180 ASP A N 1
ATOM 1496 C CA . ASP A 1 180 ? 22.757 -2.023 -5.031 1.00 91.19 180 ASP A CA 1
ATOM 1497 C C . ASP A 1 180 ? 22.859 -0.959 -6.151 1.00 91.19 180 ASP A C 1
ATOM 1499 O O . ASP A 1 180 ? 23.956 -0.666 -6.628 1.00 91.19 180 ASP A O 1
ATOM 1503 N N . TYR A 1 181 ? 21.746 -0.352 -6.599 1.00 93.94 181 TYR A N 1
ATOM 1504 C CA . TYR A 1 181 ? 21.811 0.752 -7.566 1.00 93.94 181 TYR A CA 1
ATOM 1505 C C . TYR A 1 181 ? 22.667 1.916 -7.047 1.00 93.94 181 TYR A C 1
ATOM 1507 O O . TYR A 1 181 ? 22.643 2.268 -5.866 1.00 93.94 181 TYR A O 1
ATOM 1515 N N . ASN A 1 182 ? 23.387 2.577 -7.957 1.00 95.88 182 ASN A N 1
ATOM 1516 C CA . ASN A 1 182 ? 24.171 3.753 -7.595 1.00 95.88 182 ASN A CA 1
ATOM 1517 C C . ASN A 1 182 ? 23.280 4.910 -7.095 1.00 95.88 182 ASN A C 1
ATOM 1519 O O . ASN A 1 182 ? 22.084 5.002 -7.395 1.00 95.88 182 ASN A O 1
ATOM 1523 N N . TRP A 1 183 ? 23.897 5.836 -6.359 1.00 95.56 183 TRP A N 1
ATOM 1524 C CA . TRP A 1 183 ? 23.209 6.975 -5.747 1.00 95.56 183 TRP A CA 1
ATOM 1525 C C . TRP A 1 183 ? 22.447 7.847 -6.756 1.00 95.56 183 TRP A C 1
ATOM 1527 O O . TRP A 1 183 ? 21.354 8.328 -6.454 1.00 95.56 183 TRP A O 1
ATOM 1537 N N . LYS A 1 184 ? 22.980 8.019 -7.973 1.00 96.81 184 LYS A N 1
ATOM 1538 C CA . LYS A 1 184 ? 22.355 8.832 -9.028 1.00 96.81 184 LYS A CA 1
ATOM 1539 C C . LYS A 1 184 ? 21.001 8.257 -9.448 1.00 96.81 184 LYS A C 1
ATOM 1541 O O . LYS A 1 184 ? 20.032 9.005 -9.566 1.00 96.81 184 LYS A O 1
ATOM 1546 N N . ILE A 1 185 ? 20.924 6.939 -9.636 1.00 94.56 185 ILE A N 1
ATOM 1547 C CA . ILE A 1 185 ? 19.683 6.232 -9.981 1.00 94.56 185 ILE A CA 1
ATOM 1548 C C . ILE A 1 185 ? 18.664 6.358 -8.843 1.00 94.56 185 ILE A C 1
ATOM 1550 O O . ILE A 1 185 ? 17.535 6.784 -9.082 1.00 94.56 185 ILE A O 1
ATOM 1554 N N . LYS A 1 186 ? 19.080 6.062 -7.606 1.00 95.38 186 LYS A N 1
ATOM 1555 C CA . LYS A 1 186 ? 18.216 6.137 -6.416 1.00 95.38 186 LYS A CA 1
ATOM 1556 C C . LYS A 1 186 ? 17.654 7.541 -6.190 1.00 95.38 186 LYS A C 1
ATOM 1558 O O . LYS A 1 186 ? 16.456 7.702 -5.981 1.00 95.38 186 LYS A O 1
ATOM 1563 N N . THR A 1 187 ? 18.505 8.560 -6.310 1.00 96.06 187 THR A N 1
ATOM 1564 C CA . THR A 1 187 ? 18.114 9.968 -6.156 1.00 96.06 187 THR A CA 1
ATOM 1565 C C . THR A 1 187 ? 17.112 10.384 -7.226 1.00 96.06 187 THR A C 1
ATOM 1567 O O . THR A 1 187 ? 16.091 10.987 -6.908 1.00 96.06 187 THR A O 1
ATOM 1570 N N . LYS A 1 188 ? 17.358 10.021 -8.493 1.00 95.94 188 LYS A N 1
ATOM 1571 C CA . LYS A 1 188 ? 16.431 10.328 -9.590 1.00 95.94 188 LYS A CA 1
ATOM 1572 C C . LYS A 1 188 ? 15.063 9.676 -9.368 1.00 95.94 188 LYS A C 1
ATOM 1574 O O . LYS A 1 188 ? 14.050 10.351 -9.523 1.00 95.94 188 LYS A O 1
ATOM 1579 N N . ALA A 1 189 ? 15.047 8.403 -8.975 1.00 94.25 189 ALA A N 1
ATOM 1580 C CA . ALA A 1 189 ? 13.822 7.664 -8.677 1.00 94.25 189 ALA A CA 1
ATOM 1581 C C . ALA A 1 189 ? 13.034 8.296 -7.518 1.00 94.25 189 ALA A C 1
ATOM 1583 O O . ALA A 1 189 ? 11.828 8.506 -7.636 1.00 94.25 189 ALA A O 1
ATOM 1584 N N . PHE A 1 190 ? 13.719 8.666 -6.432 1.00 95.50 190 PHE A N 1
ATOM 1585 C CA . PHE A 1 190 ? 13.100 9.333 -5.287 1.00 95.50 19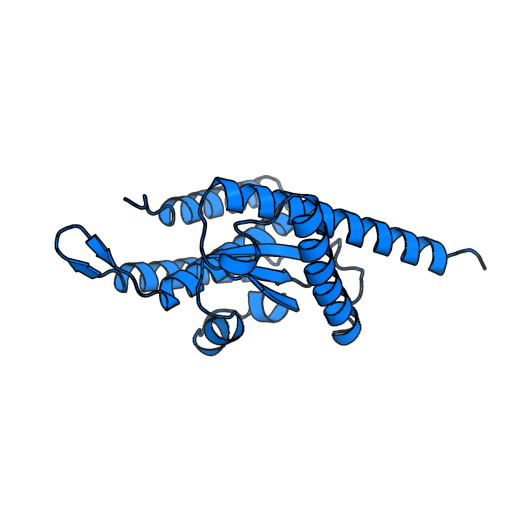0 PHE A CA 1
ATOM 1586 C C . PHE A 1 190 ? 12.507 10.699 -5.653 1.00 95.50 190 PHE A C 1
ATOM 1588 O O . PHE A 1 190 ? 11.355 10.975 -5.326 1.00 95.50 190 PHE A O 1
ATOM 1595 N N . ILE A 1 191 ? 13.268 11.545 -6.360 1.00 95.44 191 ILE A N 1
ATOM 1596 C CA . ILE A 1 191 ? 12.794 12.868 -6.796 1.00 95.44 191 ILE A CA 1
ATOM 1597 C C . ILE A 1 191 ? 11.567 12.723 -7.698 1.00 95.44 191 ILE A C 1
ATOM 1599 O O . ILE A 1 191 ? 10.594 13.454 -7.528 1.00 95.44 191 ILE A O 1
ATOM 1603 N N . GLN A 1 192 ? 11.593 11.773 -8.635 1.00 94.38 192 GLN A N 1
ATOM 1604 C CA . GLN A 1 192 ? 10.471 11.523 -9.533 1.00 94.38 192 GLN A CA 1
ATOM 1605 C C . GLN A 1 192 ? 9.207 11.122 -8.767 1.00 94.38 192 GLN A C 1
ATOM 1607 O O . GLN A 1 192 ? 8.160 11.732 -8.981 1.00 94.38 192 GLN A O 1
ATOM 1612 N N . PHE A 1 193 ? 9.316 10.172 -7.833 1.00 93.12 193 PHE A N 1
ATOM 1613 C CA . PHE A 1 193 ? 8.198 9.786 -6.975 1.00 93.12 193 PHE A CA 1
ATOM 1614 C C . PHE A 1 193 ? 7.663 10.975 -6.178 1.00 93.12 193 PHE A C 1
ATOM 1616 O O . PHE A 1 193 ? 6.462 11.221 -6.175 1.00 93.12 193 PHE A O 1
ATOM 1623 N N . TYR A 1 194 ? 8.548 11.753 -5.553 1.00 92.06 194 TYR A N 1
ATOM 1624 C CA . TYR A 1 194 ? 8.160 12.911 -4.752 1.00 92.06 194 TYR A CA 1
ATOM 1625 C C . TYR A 1 194 ? 7.399 13.970 -5.562 1.00 92.06 194 TYR A C 1
ATOM 1627 O O . TYR A 1 194 ? 6.426 14.547 -5.075 1.00 92.06 194 TYR A O 1
ATOM 1635 N N . LEU A 1 195 ? 7.828 14.231 -6.802 1.00 91.06 195 LEU A N 1
ATOM 1636 C CA . LEU A 1 195 ? 7.135 15.154 -7.702 1.00 91.06 195 LEU A CA 1
ATOM 1637 C C . LEU A 1 195 ? 5.746 14.638 -8.081 1.00 91.06 195 LEU A C 1
ATOM 1639 O O . LEU A 1 195 ? 4.807 15.429 -8.108 1.00 91.06 195 LEU A O 1
ATOM 1643 N N . ILE A 1 196 ? 5.621 13.337 -8.346 1.00 89.38 196 ILE A N 1
ATOM 1644 C CA . ILE A 1 196 ? 4.349 12.689 -8.680 1.00 89.38 196 ILE A CA 1
ATOM 1645 C C . ILE A 1 196 ? 3.407 12.710 -7.467 1.00 89.38 196 ILE A C 1
ATOM 1647 O O . ILE A 1 196 ? 2.314 13.256 -7.559 1.00 89.38 196 ILE A O 1
ATOM 1651 N N . GLU A 1 197 ? 3.847 12.233 -6.300 1.00 88.31 197 GLU A N 1
ATOM 1652 C CA . GLU A 1 197 ? 3.052 12.216 -5.061 1.00 88.31 197 GLU A CA 1
ATOM 1653 C C . GLU A 1 197 ? 2.531 13.616 -4.692 1.00 88.31 197 GLU A C 1
ATOM 1655 O O . GLU A 1 197 ? 1.387 13.776 -4.264 1.00 88.31 197 GLU A O 1
ATOM 1660 N N . LYS A 1 198 ? 3.344 14.661 -4.900 1.00 85.88 198 LYS A N 1
ATOM 1661 C CA . LYS A 1 198 ? 2.934 16.047 -4.647 1.00 85.88 198 LYS A CA 1
ATOM 1662 C C . LYS A 1 198 ? 1.782 16.527 -5.523 1.00 85.88 198 LYS A C 1
ATOM 1664 O O . LYS A 1 198 ? 1.010 17.353 -5.042 1.00 85.88 198 LYS A O 1
ATOM 1669 N N . ARG A 1 199 ? 1.662 16.050 -6.764 1.00 83.12 199 ARG A N 1
ATOM 1670 C CA . ARG A 1 199 ? 0.551 16.428 -7.654 1.00 83.12 199 ARG A CA 1
ATOM 1671 C C . ARG A 1 199 ? -0.780 15.914 -7.113 1.00 83.12 199 ARG A C 1
ATOM 1673 O O . ARG A 1 199 ? -1.757 16.651 -7.090 1.00 83.12 199 ARG A O 1
ATOM 1680 N N . PHE A 1 200 ? -0.769 14.713 -6.540 1.00 73.94 200 PHE A N 1
ATOM 1681 C CA . PHE A 1 200 ? -1.944 14.059 -5.963 1.00 73.94 200 PHE A CA 1
ATOM 1682 C C . PHE A 1 200 ? -2.351 14.538 -4.575 1.00 73.94 200 PHE A C 1
ATOM 1684 O O . PHE A 1 200 ? -3.382 14.098 -4.063 1.00 73.94 200 PHE A O 1
ATOM 1691 N N . LYS A 1 201 ? -1.591 15.434 -3.939 1.00 65.38 201 LYS A N 1
ATOM 1692 C CA . LYS A 1 201 ? -2.068 16.111 -2.731 1.00 65.38 201 LYS A CA 1
ATOM 1693 C C . LYS A 1 201 ? -3.144 17.114 -3.130 1.00 65.38 201 LYS A C 1
ATOM 1695 O O . LYS A 1 201 ? -2.898 18.317 -3.187 1.00 65.38 201 LYS A O 1
ATOM 1700 N N . PHE A 1 202 ? -4.349 16.613 -3.386 1.00 57.44 202 PHE A N 1
ATOM 1701 C CA . PHE A 1 202 ? -5.541 17.441 -3.355 1.00 57.44 202 PHE A CA 1
ATOM 1702 C C . PHE A 1 202 ? -5.580 18.058 -1.967 1.00 57.44 202 PHE A C 1
ATOM 1704 O O . PHE A 1 202 ? -5.603 17.353 -0.957 1.00 57.44 202 PHE A O 1
ATOM 1711 N N . LYS A 1 203 ? -5.532 19.388 -1.913 1.00 41.34 203 LYS A N 1
ATOM 1712 C CA . LYS A 1 203 ? -6.028 20.090 -0.740 1.00 41.34 203 LYS A CA 1
ATOM 1713 C C . LYS A 1 203 ? -7.515 19.760 -0.708 1.00 41.34 203 LYS A C 1
ATOM 1715 O O . LYS A 1 203 ? -8.280 20.361 -1.453 1.00 41.34 203 LYS A O 1
ATOM 1720 N N . SER A 1 204 ? -7.893 18.732 0.048 1.00 34.25 204 SER A N 1
ATOM 1721 C CA . SER A 1 204 ? -9.275 18.579 0.478 1.00 34.25 204 SER A CA 1
ATOM 1722 C C . SER A 1 204 ? -9.647 19.905 1.133 1.00 34.25 204 SER A C 1
ATOM 1724 O O . SER A 1 204 ? -8.972 20.308 2.085 1.00 34.25 204 SER A O 1
ATOM 1726 N N . ALA A 1 205 ? -10.594 20.617 0.527 1.00 30.67 205 ALA A N 1
ATOM 1727 C CA . ALA A 1 205 ? -11.242 21.752 1.165 1.00 30.67 205 ALA A CA 1
ATOM 1728 C C . ALA A 1 205 ? -11.957 21.279 2.436 1.00 30.67 205 ALA A C 1
ATOM 1730 O O . ALA A 1 205 ? -12.428 20.116 2.435 1.00 30.67 205 ALA A O 1
#